Protein AF-0000000080046972 (afdb_homodimer)

Structure (mmCIF, N/CA/C/O backbone):
data_AF-0000000080046972-model_v1
#
loop_
_entity.id
_entity.type
_entity.pdbx_description
1 polymer Galectin
#
loop_
_atom_site.group_PDB
_atom_site.id
_atom_site.type_symbol
_atom_site.label_atom_id
_atom_site.label_alt_id
_atom_site.label_comp_id
_atom_site.label_asym_id
_atom_site.label_entity_id
_atom_site.label_seq_id
_atom_site.pdbx_PDB_ins_code
_atom_site.Cartn_x
_atom_site.Cartn_y
_atom_site.Cartn_z
_atom_site.occupancy
_atom_site.B_iso_or_equiv
_atom_site.auth_seq_id
_atom_site.auth_comp_id
_atom_site.auth_asym_id
_atom_site.auth_atom_id
_atom_site.pdbx_PDB_model_num
ATOM 1 N N . MET A 1 1 ? 18.328 -22.688 1.734 1 49.91 1 MET A N 1
ATOM 2 C CA . MET A 1 1 ? 17.188 -21.844 2.031 1 49.91 1 MET A CA 1
ATOM 3 C C . MET A 1 1 ? 15.984 -22.672 2.463 1 49.91 1 MET A C 1
ATOM 5 O O . MET A 1 1 ? 15.789 -23.781 1.973 1 49.91 1 MET A O 1
ATOM 9 N N . SER A 1 2 ? 15.531 -22.469 3.738 1 56.97 2 SER A N 1
ATOM 10 C CA . SER A 1 2 ? 14.453 -23.312 4.242 1 56.97 2 SER A CA 1
ATOM 11 C C . SER A 1 2 ? 13.312 -23.422 3.229 1 56.97 2 SER A C 1
ATOM 13 O O . SER A 1 2 ? 12.945 -22.422 2.596 1 56.97 2 SER A O 1
ATOM 15 N N . ASN A 1 3 ? 12.969 -24.531 2.715 1 79.44 3 ASN A N 1
ATOM 16 C CA . ASN A 1 3 ? 11.891 -24.812 1.771 1 79.44 3 ASN A CA 1
ATOM 17 C C . ASN A 1 3 ? 10.516 -24.656 2.422 1 79.44 3 ASN A C 1
ATOM 19 O O . ASN A 1 3 ? 9.492 -24.922 1.793 1 79.44 3 ASN A O 1
ATOM 23 N N . VAL A 1 4 ? 10.648 -24.203 3.709 1 89.81 4 VAL A N 1
ATOM 24 C CA . VAL A 1 4 ? 9.367 -24.078 4.402 1 89.81 4 VAL A CA 1
ATOM 25 C C . VAL A 1 4 ? 8.781 -22.688 4.152 1 89.81 4 VAL A C 1
ATOM 27 O O . VAL A 1 4 ? 9.422 -21.672 4.453 1 89.81 4 VAL A O 1
ATOM 30 N N . PRO A 1 5 ? 7.633 -22.734 3.732 1 95.5 5 PRO A N 1
ATOM 31 C CA . PRO A 1 5 ? 7.031 -21.422 3.43 1 95.5 5 PRO A CA 1
ATOM 32 C C . PRO A 1 5 ? 6.77 -20.594 4.68 1 95.5 5 PRO A C 1
ATOM 34 O O . PRO A 1 5 ? 6.508 -21.141 5.754 1 95.5 5 PRO A O 1
ATOM 37 N N . HIS A 1 6 ? 6.949 -19.297 4.547 1 97.12 6 HIS A N 1
ATOM 38 C CA . HIS A 1 6 ? 6.543 -18.359 5.586 1 97.12 6 HIS A CA 1
ATOM 39 C C . HIS A 1 6 ? 5.027 -18.281 5.688 1 97.12 6 HIS A C 1
ATOM 41 O O . HIS A 1 6 ? 4.336 -18.203 4.668 1 97.12 6 HIS A O 1
ATOM 47 N N . LYS A 1 7 ? 4.547 -18.219 6.898 1 97.19 7 LYS A N 1
ATOM 48 C CA . LYS A 1 7 ? 3.109 -18.109 7.117 1 97.19 7 LYS A CA 1
ATOM 49 C C . LYS A 1 7 ? 2.801 -17 8.133 1 97.19 7 LYS A C 1
ATOM 51 O O . LYS A 1 7 ? 3.486 -16.875 9.148 1 97.19 7 LYS A O 1
ATOM 56 N N . THR A 1 8 ? 1.895 -16.203 7.824 1 97.31 8 THR A N 1
ATOM 57 C CA . THR A 1 8 ? 1.369 -15.203 8.734 1 97.31 8 THR A CA 1
ATOM 58 C C . THR A 1 8 ? -0.143 -15.344 8.891 1 97.31 8 THR A C 1
ATOM 60 O O . THR A 1 8 ? -0.885 -15.234 7.91 1 97.31 8 THR A O 1
ATOM 63 N N . SER A 1 9 ? -0.562 -15.555 10.07 1 97.56 9 SER A N 1
ATOM 64 C CA . SER A 1 9 ? -1.987 -15.711 10.336 1 97.56 9 SER A CA 1
ATOM 65 C C . SER A 1 9 ? -2.695 -14.359 10.367 1 97.56 9 SER A C 1
ATOM 67 O O . SER A 1 9 ? -2.139 -13.375 10.844 1 97.56 9 SER A O 1
ATOM 69 N N . LEU A 1 10 ? -3.877 -14.344 9.836 1 97.38 10 LEU A N 1
ATOM 70 C CA . LEU A 1 10 ? -4.773 -13.195 9.859 1 97.38 10 LEU A CA 1
ATOM 71 C C . LEU A 1 10 ? -6.105 -13.562 10.508 1 97.38 10 LEU A C 1
ATOM 73 O O . LEU A 1 10 ? -7.137 -13.594 9.828 1 97.38 10 LEU A O 1
ATOM 77 N N . PRO A 1 11 ? -6.129 -13.727 11.758 1 94.38 11 PRO A N 1
ATOM 78 C CA . PRO A 1 11 ? -7.336 -14.234 12.414 1 94.38 11 PRO A CA 1
ATOM 79 C C . PRO A 1 11 ? -8.562 -13.359 12.164 1 94.38 11 PRO A C 1
ATOM 81 O O . PRO A 1 11 ? -9.688 -13.867 12.102 1 94.38 11 PRO A O 1
ATOM 84 N N . GLU A 1 12 ? -8.414 -12.008 11.953 1 93.12 12 GLU A N 1
ATOM 85 C CA . GLU A 1 12 ? -9.539 -11.102 11.734 1 93.12 12 GLU A CA 1
ATOM 86 C C . GLU A 1 12 ? -9.859 -10.977 10.242 1 93.12 12 GLU A C 1
ATOM 88 O O . GLU A 1 12 ? -10.758 -10.227 9.859 1 93.12 12 GLU A O 1
ATOM 93 N N . GLY A 1 13 ? -9.133 -11.695 9.438 1 96.56 13 GLY A N 1
ATOM 94 C CA . GLY A 1 13 ? -9.32 -11.57 8.008 1 96.56 13 GLY A CA 1
ATOM 95 C C . GLY A 1 13 ? -8.797 -10.258 7.449 1 96.56 13 GLY A C 1
ATOM 96 O O . GLY A 1 13 ? -7.965 -9.602 8.078 1 96.56 13 GLY A O 1
ATOM 97 N N . ILE A 1 14 ? -9.172 -10.023 6.207 1 96.88 14 ILE A N 1
ATOM 98 C CA . ILE A 1 14 ? -8.773 -8.75 5.613 1 96.88 14 ILE A CA 1
ATOM 99 C C . ILE A 1 14 ? -9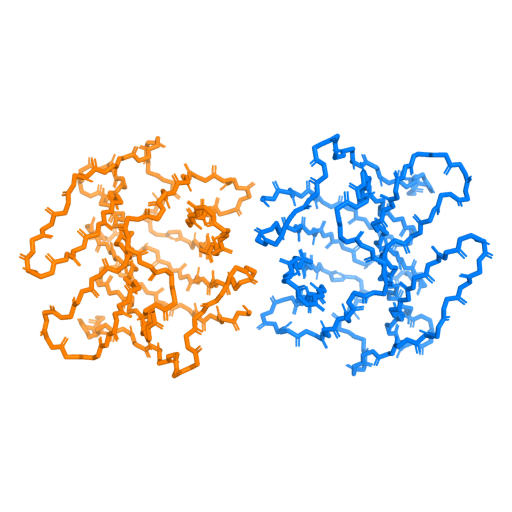.992 -8.07 4.984 1 96.88 14 ILE A C 1
ATOM 101 O O . ILE A 1 14 ? -11.047 -8.688 4.836 1 96.88 14 ILE A O 1
ATOM 105 N N . ARG A 1 15 ? -10.023 -6.852 4.781 1 97 15 ARG A N 1
ATOM 106 C CA . ARG A 1 15 ? -11.07 -6.023 4.191 1 97 15 ARG A CA 1
ATOM 107 C C . ARG A 1 15 ? -10.484 -5.035 3.188 1 97 15 ARG A C 1
ATOM 109 O O . ARG A 1 15 ? -9.273 -4.82 3.156 1 97 15 ARG A O 1
ATOM 116 N N . PRO A 1 16 ? -11.383 -4.496 2.34 1 97.69 16 PRO A N 1
ATOM 117 C CA . PRO A 1 16 ? -10.867 -3.449 1.46 1 97.69 16 PRO A CA 1
ATOM 118 C C . PRO A 1 16 ? -10.07 -2.387 2.213 1 97.69 16 PRO A C 1
ATOM 120 O O . PRO A 1 16 ? -10.5 -1.915 3.268 1 97.69 16 PRO A O 1
ATOM 123 N N . GLY A 1 17 ? -8.914 -2.092 1.716 1 97.81 17 GLY A N 1
ATOM 124 C CA . GLY A 1 17 ? -8.023 -1.177 2.42 1 97.81 17 GLY A CA 1
ATOM 125 C C . GLY A 1 17 ? -6.918 -1.883 3.178 1 97.81 17 GLY A C 1
ATOM 126 O O . GLY A 1 17 ? -6.023 -1.235 3.723 1 97.81 17 GLY A O 1
ATOM 127 N N . THR A 1 18 ? -7.012 -3.188 3.246 1 98.31 18 THR A N 1
ATOM 128 C CA . THR A 1 18 ? -5.867 -3.926 3.768 1 98.31 18 THR A CA 1
ATOM 129 C C . THR A 1 18 ? -4.75 -3.996 2.732 1 98.31 18 THR A C 1
ATOM 131 O O . THR A 1 18 ? -5.008 -4.227 1.548 1 98.31 18 THR A O 1
ATOM 134 N N . VAL A 1 19 ? -3.529 -3.73 3.15 1 98.56 19 VAL A N 1
ATOM 135 C CA . VAL A 1 19 ? -2.365 -3.781 2.27 1 98.56 19 VAL A CA 1
ATOM 136 C C . VAL A 1 19 ? -1.333 -4.754 2.834 1 98.56 19 VAL A C 1
ATOM 138 O O . VAL A 1 19 ? -0.985 -4.684 4.016 1 98.56 19 VAL A O 1
ATOM 141 N N . LEU A 1 20 ? -0.914 -5.715 2.049 1 98.62 20 LEU A N 1
ATOM 142 C CA . LEU A 1 20 ? 0.231 -6.562 2.355 1 98.62 20 LEU A CA 1
ATOM 143 C C . LEU A 1 20 ? 1.485 -6.062 1.646 1 98.62 20 LEU A C 1
ATOM 145 O O . LEU A 1 20 ? 1.46 -5.809 0.44 1 98.62 20 LEU A O 1
ATOM 149 N N . ARG A 1 21 ? 2.486 -5.844 2.357 1 98.69 21 ARG A N 1
ATOM 150 C CA . ARG A 1 21 ? 3.785 -5.504 1.786 1 98.69 21 ARG A CA 1
ATOM 151 C C . ARG A 1 21 ? 4.777 -6.652 1.962 1 98.69 21 ARG A C 1
ATOM 153 O O . ARG A 1 21 ? 5.098 -7.035 3.09 1 98.69 21 ARG A O 1
ATOM 160 N N . ILE A 1 22 ? 5.246 -7.176 0.88 1 98.62 22 ILE A N 1
ATOM 161 C CA . ILE A 1 22 ? 6.227 -8.258 0.893 1 98.62 22 ILE A CA 1
ATOM 162 C C . ILE A 1 22 ? 7.535 -7.773 0.272 1 98.62 22 ILE A C 1
ATOM 164 O O . ILE A 1 22 ? 7.543 -7.254 -0.847 1 98.62 22 ILE A O 1
ATOM 168 N N . ARG A 1 23 ? 8.547 -7.84 1.012 1 98.5 23 ARG A N 1
ATOM 169 C CA . ARG A 1 23 ? 9.875 -7.496 0.512 1 98.5 23 ARG A CA 1
ATOM 170 C C . ARG A 1 23 ? 10.82 -8.688 0.599 1 98.5 23 ARG A C 1
ATOM 172 O O . ARG A 1 23 ? 10.781 -9.453 1.568 1 98.5 23 ARG A O 1
ATOM 179 N N . GLY A 1 24 ? 11.641 -8.82 -0.406 1 98.25 24 GLY A N 1
ATOM 180 C CA . GLY A 1 24 ? 12.625 -9.883 -0.434 1 98.25 24 GLY A CA 1
ATOM 181 C C . GLY A 1 24 ? 13.594 -9.766 -1.596 1 98.25 24 GLY A C 1
ATOM 182 O O . GLY A 1 24 ? 13.711 -8.703 -2.207 1 98.25 24 GLY A O 1
ATOM 183 N N . VAL A 1 25 ? 14.266 -10.836 -1.84 1 98.44 25 VAL A N 1
ATOM 184 C CA . VAL A 1 25 ? 15.203 -10.945 -2.951 1 98.44 25 VAL A CA 1
ATOM 185 C C . VAL A 1 25 ? 14.914 -12.219 -3.75 1 98.44 25 VAL A C 1
ATOM 187 O O . VAL A 1 25 ? 14.656 -13.273 -3.174 1 98.44 25 VAL A O 1
ATOM 190 N N . VAL A 1 26 ? 14.945 -12.047 -5.023 1 98.12 26 VAL A N 1
ATOM 191 C CA . VAL A 1 26 ? 14.859 -13.219 -5.891 1 98.12 26 VAL A CA 1
ATOM 192 C C . VAL A 1 26 ? 16.234 -13.844 -6.059 1 98.12 26 VAL A C 1
ATOM 194 O O . VAL A 1 26 ? 17.125 -13.25 -6.676 1 98.12 26 VAL A O 1
ATOM 197 N N . PRO A 1 27 ? 16.375 -15.062 -5.523 1 98.06 27 PRO A N 1
ATOM 198 C CA . PRO A 1 27 ? 17.703 -15.672 -5.641 1 98.06 27 PRO A CA 1
ATOM 199 C C . PRO A 1 27 ? 18.156 -15.82 -7.09 1 98.06 27 PRO A C 1
ATOM 201 O O . PRO A 1 27 ? 17.328 -15.938 -7.996 1 98.06 27 PRO A O 1
ATOM 204 N N . PRO A 1 28 ? 19.484 -15.82 -7.367 1 98.12 28 PRO A N 1
ATOM 205 C CA . PRO A 1 28 ? 20.016 -15.898 -8.734 1 98.12 28 PRO A CA 1
ATOM 206 C C . PRO A 1 28 ? 19.531 -17.141 -9.477 1 98.12 28 PRO A C 1
ATOM 208 O O . PRO A 1 28 ? 19.422 -17.125 -10.703 1 98.12 28 PRO A O 1
ATOM 211 N N . ASN A 1 29 ? 19.234 -18.203 -8.812 1 97.56 29 ASN A N 1
ATOM 212 C CA . ASN A 1 29 ? 18.828 -19.453 -9.461 1 97.56 29 ASN A CA 1
ATOM 213 C C . ASN A 1 29 ? 17.344 -19.719 -9.273 1 97.56 29 ASN A C 1
ATOM 215 O O . ASN A 1 29 ? 16.906 -20.875 -9.352 1 97.56 29 ASN A O 1
ATOM 219 N N . ALA A 1 30 ? 16.625 -18.688 -8.953 1 97.56 30 ALA A N 1
ATOM 220 C CA . ALA A 1 30 ? 15.211 -18.844 -8.656 1 97.56 30 ALA A CA 1
ATOM 221 C C . ALA A 1 30 ? 14.43 -19.297 -9.891 1 97.56 30 ALA A C 1
ATOM 223 O O . ALA A 1 30 ? 14.648 -18.781 -10.984 1 97.56 30 ALA A O 1
ATOM 224 N N . SER A 1 31 ? 13.625 -20.266 -9.727 1 98.06 31 SER A N 1
ATOM 225 C CA . SER A 1 31 ? 12.68 -20.656 -10.773 1 98.06 31 SER A CA 1
ATOM 226 C C . SER A 1 31 ? 11.312 -20 -10.555 1 98.06 31 SER A C 1
ATOM 228 O O . SER A 1 31 ? 10.805 -19.312 -11.438 1 98.06 31 SER A O 1
ATOM 230 N N . ARG A 1 32 ? 10.766 -20.266 -9.383 1 97.88 32 ARG A N 1
ATOM 231 C CA . ARG A 1 32 ? 9.43 -19.734 -9.109 1 97.88 32 ARG A CA 1
ATOM 232 C C . ARG A 1 32 ? 9.234 -19.469 -7.617 1 97.88 32 ARG A C 1
ATOM 234 O O . ARG A 1 32 ? 9.875 -20.125 -6.781 1 97.88 32 ARG A O 1
ATOM 241 N N . PHE A 1 33 ? 8.406 -18.516 -7.301 1 98.38 33 PHE A N 1
ATOM 242 C CA . PHE A 1 33 ? 7.922 -18.328 -5.938 1 98.38 33 PHE A CA 1
ATOM 243 C C . PHE A 1 33 ? 6.449 -17.938 -5.941 1 98.38 33 PHE A C 1
ATOM 245 O O . PHE A 1 33 ? 5.824 -17.844 -7.004 1 98.38 33 PHE A O 1
ATOM 252 N N . TYR A 1 34 ? 5.848 -17.859 -4.746 1 98.62 34 TYR A N 1
ATOM 253 C CA . TYR A 1 34 ? 4.426 -17.531 -4.738 1 98.62 34 TYR A CA 1
ATOM 254 C C . TYR A 1 34 ? 4.035 -16.812 -3.457 1 98.62 34 TYR A C 1
ATOM 256 O O . TYR A 1 34 ? 4.75 -16.875 -2.455 1 98.62 34 TYR A O 1
ATOM 264 N N . ILE A 1 35 ? 3.041 -16.078 -3.557 1 98.75 35 ILE A N 1
ATOM 265 C CA . ILE A 1 35 ? 2.273 -15.516 -2.451 1 98.75 35 ILE A CA 1
ATOM 266 C C . ILE A 1 35 ? 0.834 -16.016 -2.512 1 98.75 35 ILE A C 1
ATOM 268 O O . ILE A 1 35 ? 0.14 -15.812 -3.51 1 98.75 35 ILE A O 1
ATOM 272 N N . ASN A 1 36 ? 0.436 -16.688 -1.492 1 98.69 36 ASN A N 1
ATOM 273 C CA . ASN A 1 36 ? -0.936 -17.172 -1.388 1 98.69 36 ASN A CA 1
ATOM 274 C C . ASN A 1 36 ? -1.699 -16.453 -0.273 1 98.69 36 ASN A C 1
ATOM 276 O O . ASN A 1 36 ? -1.178 -16.281 0.83 1 98.69 36 ASN A O 1
ATOM 280 N N . LEU A 1 37 ? -2.869 -16.031 -0.573 1 98.81 37 LEU A N 1
ATOM 281 C CA . LEU A 1 37 ? -3.865 -15.727 0.449 1 98.81 37 LEU A CA 1
ATOM 282 C C . LEU A 1 37 ? -4.836 -16.891 0.621 1 98.81 37 LEU A C 1
ATOM 284 O O . LEU A 1 37 ? -5.574 -17.234 -0.307 1 98.81 37 LEU A O 1
ATOM 288 N N . LEU A 1 38 ? -4.801 -17.469 1.787 1 98.69 38 LEU A N 1
ATOM 289 C CA . LEU A 1 38 ? -5.496 -18.734 2.02 1 98.69 38 LEU A CA 1
ATOM 290 C C . LEU A 1 38 ? -6.648 -18.547 3.004 1 98.69 38 LEU A C 1
ATOM 292 O O . LEU A 1 38 ? -6.648 -17.594 3.789 1 98.69 38 LEU A O 1
ATOM 296 N N . CYS A 1 39 ? -7.578 -19.453 3.012 1 97.81 39 CYS A N 1
ATOM 297 C CA . CYS A 1 39 ? -8.719 -19.422 3.92 1 97.81 39 CYS A CA 1
ATOM 298 C C . CYS A 1 39 ? -8.375 -20.078 5.25 1 97.81 39 CYS A C 1
ATOM 300 O O . CYS A 1 39 ? -9.109 -19.938 6.227 1 97.81 39 CYS A O 1
ATOM 302 N N . GLY A 1 40 ? -7.219 -20.797 5.273 1 94.94 40 GLY A N 1
ATOM 303 C CA . GLY A 1 40 ? -6.828 -21.453 6.508 1 94.94 40 GLY A CA 1
ATOM 304 C C . GLY A 1 40 ? -5.5 -22.188 6.402 1 94.94 40 GLY A C 1
ATOM 305 O O . GLY A 1 40 ? -4.824 -22.109 5.375 1 94.94 40 GLY A O 1
ATOM 306 N N . GLU A 1 41 ? -5.113 -22.875 7.477 1 92 41 GLU A N 1
ATOM 307 C CA . GLU A 1 41 ? -3.812 -23.531 7.559 1 92 41 GLU A CA 1
ATOM 308 C C . GLU A 1 41 ? -3.885 -24.969 7.055 1 92 41 GLU A C 1
ATOM 310 O O . GLU A 1 41 ? -2.854 -25.594 6.789 1 92 41 GLU A O 1
ATOM 315 N N . GLU A 1 42 ? -5.027 -25.391 6.941 1 92.19 42 GLU A N 1
ATOM 316 C CA . GLU A 1 42 ? -5.18 -26.797 6.582 1 92.19 42 GLU A CA 1
ATOM 317 C C . GLU A 1 42 ? -4.719 -27.062 5.152 1 92.19 42 GLU A C 1
ATOM 319 O O . GLU A 1 42 ? -4.824 -26.188 4.293 1 92.19 42 GLU A O 1
ATOM 324 N N . GLN A 1 43 ? -4.254 -28.25 4.941 1 89.88 43 GLN A N 1
ATOM 325 C CA . GLN A 1 43 ? -3.879 -28.656 3.594 1 89.88 43 GLN A CA 1
ATOM 326 C C . GLN A 1 43 ? -5.074 -28.609 2.648 1 89.88 43 GLN A C 1
ATOM 328 O O . GLN A 1 43 ? -6.176 -29.031 3.006 1 89.88 43 GLN A O 1
ATOM 333 N N . GLY A 1 44 ? -4.82 -28.062 1.52 1 91.5 44 GLY A N 1
ATOM 334 C CA . GLY A 1 44 ? -5.875 -28 0.52 1 91.5 44 GLY A CA 1
ATOM 335 C C . GLY A 1 44 ? -6.824 -26.828 0.725 1 91.5 44 GLY A C 1
ATOM 336 O O . GLY A 1 44 ? -7.883 -26.766 0.095 1 91.5 44 GLY A O 1
ATOM 337 N N . SER A 1 45 ? -6.496 -26.031 1.693 1 96.5 45 SER A N 1
ATOM 338 C CA . SER A 1 45 ? -7.312 -24.844 1.917 1 96.5 45 SER A CA 1
ATOM 339 C C . SER A 1 45 ? -7.496 -24.047 0.629 1 96.5 45 SER A C 1
ATOM 341 O O . SER A 1 45 ? -6.59 -23.984 -0.203 1 96.5 45 SER A O 1
ATOM 343 N N . ASP A 1 46 ? -8.742 -23.469 0.47 1 98.44 46 ASP A N 1
ATOM 344 C CA . ASP A 1 46 ? -8.984 -22.609 -0.685 1 98.44 46 ASP A CA 1
ATOM 345 C C . ASP A 1 46 ? -7.977 -21.469 -0.749 1 98.44 46 ASP A C 1
ATOM 347 O O . ASP A 1 46 ? -7.551 -20.938 0.286 1 98.44 46 ASP A O 1
ATOM 351 N N . VAL A 1 47 ? -7.582 -21.156 -1.921 1 98.75 47 VAL A N 1
ATOM 352 C CA . VAL A 1 47 ? -6.695 -20.031 -2.201 1 98.75 47 VAL A CA 1
ATOM 353 C C . VAL A 1 47 ? -7.492 -18.891 -2.824 1 98.75 47 VAL A C 1
ATOM 355 O O . VAL A 1 47 ? -8.008 -19.016 -3.938 1 98.75 47 VAL A O 1
ATOM 358 N N . ILE A 1 48 ? -7.582 -17.828 -2.084 1 98.88 48 ILE A N 1
ATOM 359 C CA . ILE A 1 48 ? -8.375 -16.703 -2.543 1 98.88 48 ILE A CA 1
ATOM 360 C C . ILE A 1 48 ? -7.613 -15.953 -3.641 1 98.88 48 ILE A C 1
ATOM 362 O O . ILE A 1 48 ? -8.211 -15.5 -4.617 1 98.88 48 ILE A O 1
ATOM 366 N N . LEU A 1 49 ? -6.273 -15.891 -3.482 1 98.94 49 LEU A N 1
ATOM 367 C CA . LEU A 1 49 ? -5.352 -15.336 -4.469 1 98.94 49 LEU A CA 1
ATOM 368 C C . LEU A 1 49 ? -4.051 -16.125 -4.504 1 98.94 49 LEU A C 1
ATOM 370 O O . LEU A 1 49 ? -3.439 -16.375 -3.461 1 98.94 49 LEU A O 1
ATOM 374 N N . HIS A 1 50 ? -3.764 -16.594 -5.602 1 98.88 50 HIS A N 1
ATOM 375 C CA . HIS A 1 50 ? -2.463 -17.172 -5.922 1 98.88 50 HIS A CA 1
ATOM 376 C C . HIS A 1 50 ? -1.661 -16.25 -6.836 1 98.88 50 HIS A C 1
ATOM 378 O O . HIS A 1 50 ? -2.064 -15.992 -7.973 1 98.88 50 HIS A O 1
ATOM 384 N N . PHE A 1 51 ? -0.683 -15.633 -6.34 1 98.88 51 PHE A N 1
ATOM 385 C CA . PHE A 1 51 ? 0.277 -14.812 -7.066 1 98.88 51 PHE A CA 1
ATOM 386 C C . PHE A 1 51 ? 1.589 -15.562 -7.266 1 98.88 51 PHE A C 1
ATOM 388 O O . PHE A 1 51 ? 2.301 -15.844 -6.301 1 98.88 51 PHE A O 1
ATOM 395 N N . ASN A 1 52 ? 1.894 -15.812 -8.516 1 98.69 52 ASN A N 1
ATOM 396 C CA . ASN A 1 52 ? 2.945 -16.797 -8.773 1 98.69 52 ASN A CA 1
ATOM 397 C C . ASN A 1 52 ? 3.883 -16.328 -9.883 1 98.69 52 ASN A C 1
ATOM 399 O O . ASN A 1 52 ? 3.691 -16.672 -11.047 1 98.69 52 ASN A O 1
ATOM 403 N N . PRO A 1 53 ? 4.938 -15.594 -9.531 1 98.56 53 PRO A N 1
ATOM 404 C CA . PRO A 1 53 ? 5.992 -15.32 -10.508 1 98.56 53 PRO A CA 1
ATOM 405 C C . PRO A 1 53 ? 6.766 -16.578 -10.906 1 98.56 53 PRO A C 1
ATOM 407 O O . PRO A 1 53 ? 7.25 -17.297 -10.039 1 98.56 53 PRO A O 1
ATOM 410 N N . ARG A 1 54 ? 6.801 -16.781 -12.133 1 98.5 54 ARG A N 1
ATOM 411 C CA . ARG A 1 54 ? 7.543 -17.891 -12.727 1 98.5 54 ARG A CA 1
ATOM 412 C C . ARG A 1 54 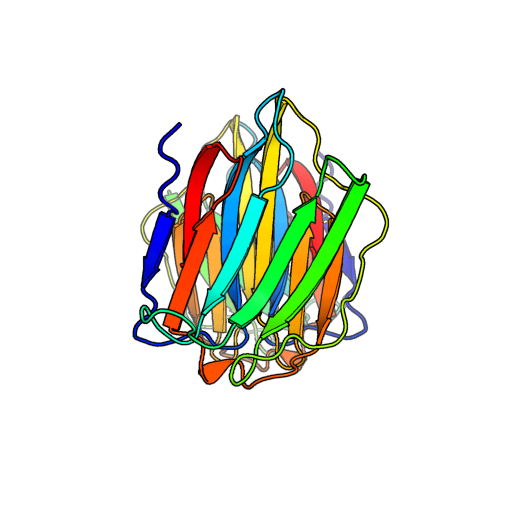? 8.68 -17.391 -13.602 1 98.5 54 ARG A C 1
ATOM 414 O O . ARG A 1 54 ? 8.469 -17.047 -14.773 1 98.5 54 ARG A O 1
ATOM 421 N N . LEU A 1 55 ? 9.859 -17.391 -13.016 1 98.06 55 LEU A N 1
ATOM 422 C CA . LEU A 1 55 ? 11.008 -16.844 -13.742 1 98.06 55 LEU A CA 1
ATOM 423 C C . LEU A 1 55 ? 11.484 -17.828 -14.812 1 98.06 55 LEU A C 1
ATOM 425 O O . LEU A 1 55 ? 12.055 -17.422 -15.82 1 98.06 55 LEU A O 1
ATOM 429 N N . ASP A 1 56 ? 11.242 -19.047 -14.562 1 97.5 56 ASP A N 1
ATOM 430 C CA . ASP A 1 56 ? 11.672 -20.078 -15.516 1 97.5 56 ASP A CA 1
ATOM 431 C C . ASP A 1 56 ? 10.883 -19.984 -16.812 1 97.5 56 ASP A C 1
ATOM 433 O O . ASP A 1 56 ? 11.398 -20.297 -17.891 1 97.5 56 ASP A O 1
ATOM 437 N N . THR A 1 57 ? 9.602 -19.547 -16.781 1 97.19 57 THR A N 1
ATOM 438 C CA . THR A 1 57 ? 8.781 -19.422 -17.984 1 97.19 57 THR A CA 1
ATOM 439 C C . THR A 1 57 ? 8.5 -17.953 -18.297 1 97.19 57 THR A C 1
ATOM 441 O O . THR A 1 57 ? 7.719 -17.641 -19.203 1 97.19 57 THR A O 1
ATOM 444 N N . SER A 1 58 ? 9.023 -17 -17.547 1 96.44 58 SER A N 1
ATOM 445 C CA . SER A 1 58 ? 8.922 -15.547 -17.734 1 96.44 58 SER A CA 1
ATOM 446 C C . SER A 1 58 ? 7.465 -15.094 -17.75 1 96.44 58 SER A C 1
ATOM 448 O O . SER A 1 58 ? 7.043 -14.367 -18.641 1 96.44 58 SER A O 1
ATOM 450 N N . GLU A 1 59 ? 6.734 -15.492 -16.766 1 98 59 GLU A N 1
ATOM 451 C CA . GLU A 1 59 ? 5.34 -15.086 -16.594 1 98 59 GLU A CA 1
ATOM 452 C C . GLU A 1 59 ? 4.965 -14.969 -15.125 1 98 59 GLU A C 1
ATOM 454 O O . GLU A 1 59 ? 5.641 -15.531 -14.258 1 98 59 GLU A O 1
ATOM 459 N N . VAL A 1 60 ? 3.984 -14.188 -14.867 1 98.69 60 VAL A N 1
ATOM 460 C CA . VAL A 1 60 ? 3.381 -14.148 -13.539 1 98.69 60 VAL A CA 1
ATOM 461 C C . VAL A 1 60 ? 1.937 -14.641 -13.617 1 98.69 60 VAL A C 1
ATOM 463 O O . VAL A 1 60 ? 1.121 -14.086 -14.352 1 98.69 60 VAL A O 1
ATOM 466 N N . VAL A 1 61 ? 1.646 -15.609 -12.875 1 98.75 61 VAL A N 1
ATOM 467 C CA . VAL A 1 61 ? 0.326 -16.219 -12.93 1 98.75 61 VAL A CA 1
ATOM 468 C C . VAL A 1 61 ? -0.493 -15.812 -11.711 1 98.75 61 VAL A C 1
ATOM 470 O O . VAL A 1 61 ? 0.01 -15.812 -10.586 1 98.75 61 VAL A O 1
ATOM 473 N N . PHE A 1 62 ? -1.772 -15.398 -11.969 1 98.88 62 PHE A N 1
ATOM 474 C CA . PHE A 1 62 ? -2.785 -15.156 -10.953 1 98.88 62 PHE A CA 1
ATOM 475 C C . PHE A 1 62 ? -3.918 -16.172 -11.062 1 98.88 62 PHE A C 1
ATOM 477 O O . PHE A 1 62 ? -4.352 -16.5 -12.164 1 98.88 62 PHE A O 1
ATOM 484 N N . ASN A 1 63 ? -4.293 -16.656 -9.945 1 98.88 63 ASN A N 1
ATOM 485 C CA . ASN A 1 63 ? -5.355 -17.656 -9.961 1 98.88 63 ASN A CA 1
ATOM 486 C C . ASN A 1 63 ? -5.988 -17.828 -8.586 1 98.88 63 ASN A C 1
ATOM 488 O O . ASN A 1 63 ? -5.613 -17.141 -7.633 1 98.88 63 ASN A O 1
ATOM 492 N N . SER A 1 64 ? -7.008 -18.562 -8.469 1 98.88 64 SER A N 1
ATOM 493 C CA . SER A 1 64 ? -7.633 -18.969 -7.219 1 98.88 64 SER A CA 1
ATOM 494 C C . SER A 1 64 ? -7.898 -20.469 -7.207 1 98.88 64 SER A C 1
ATOM 496 O O . SER A 1 64 ? -7.918 -21.109 -8.258 1 98.88 64 SER A O 1
ATOM 498 N N . LEU A 1 65 ? -7.91 -21.047 -6.086 1 98.75 65 LEU A N 1
ATOM 499 C CA . LEU A 1 65 ? -8.227 -22.453 -5.875 1 98.75 65 LEU A CA 1
ATOM 500 C C . LEU A 1 65 ? -9.477 -22.594 -5.004 1 98.75 65 LEU A C 1
ATOM 502 O O . LEU A 1 65 ? -9.516 -22.078 -3.887 1 98.75 65 LEU A O 1
ATOM 506 N N . GLU A 1 66 ? -10.477 -23.172 -5.535 1 98 66 GLU A N 1
ATOM 507 C CA . GLU A 1 66 ? -11.703 -23.391 -4.785 1 98 66 GLU A CA 1
ATOM 508 C C . GLU A 1 66 ? -12.094 -24.875 -4.797 1 98 66 GLU A C 1
ATOM 510 O O . GLU A 1 66 ? -12.234 -25.469 -5.863 1 98 66 GLU A O 1
ATOM 515 N N . GLN A 1 67 ? -12.258 -25.406 -3.621 1 96.56 67 GLN A N 1
ATOM 516 C CA . GLN A 1 67 ? -12.672 -26.797 -3.465 1 96.56 67 GLN A CA 1
ATOM 517 C C . GLN A 1 67 ? -11.797 -27.734 -4.293 1 96.56 67 GLN A C 1
ATOM 519 O O . GLN A 1 67 ? -12.305 -28.594 -5.023 1 96.56 67 GLN A O 1
ATOM 524 N N . GLY A 1 68 ? -10.562 -27.469 -4.266 1 96.88 68 GLY A N 1
ATOM 525 C CA . GLY A 1 68 ? -9.57 -28.359 -4.844 1 96.88 68 GLY A CA 1
ATOM 526 C C . GLY A 1 68 ? -9.391 -28.156 -6.336 1 96.88 68 GLY A C 1
ATOM 527 O O . GLY A 1 68 ? -8.633 -28.891 -6.98 1 96.88 68 GLY A O 1
ATOM 528 N N . SER A 1 69 ? -10.047 -27.156 -6.922 1 98 69 SER A N 1
ATOM 529 C CA . SER A 1 69 ? -9.945 -26.906 -8.359 1 98 69 SER A CA 1
ATOM 530 C C . SER A 1 69 ? -9.43 -25.5 -8.641 1 98 69 SER A C 1
ATOM 532 O O . SER A 1 69 ? -9.969 -24.516 -8.125 1 98 69 SER A O 1
ATOM 534 N N . TRP A 1 70 ? -8.43 -25.484 -9.438 1 98.5 70 TRP A N 1
ATOM 535 C CA . TRP A 1 70 ? -7.914 -24.203 -9.891 1 98.5 70 TRP A CA 1
ATOM 536 C C . TRP A 1 70 ? -8.875 -23.547 -10.875 1 98.5 70 TRP A C 1
ATOM 538 O O . TRP A 1 70 ? -9.477 -24.219 -11.711 1 98.5 70 TRP A O 1
ATOM 548 N N . GLY A 1 71 ? -8.953 -22.188 -10.711 1 98.5 71 GLY A N 1
ATOM 549 C CA . GLY A 1 71 ? -9.688 -21.453 -11.727 1 98.5 71 GLY A CA 1
ATOM 550 C C . GLY A 1 71 ? -8.875 -21.203 -12.984 1 98.5 71 GLY A C 1
ATOM 551 O O . GLY A 1 71 ? -7.871 -21.859 -13.227 1 98.5 71 GLY A O 1
ATOM 552 N N . ARG A 1 72 ? -9.414 -20.266 -13.797 1 98.38 72 ARG A N 1
ATOM 553 C CA . ARG A 1 72 ? -8.68 -19.859 -14.992 1 98.38 72 ARG A CA 1
ATOM 554 C C . ARG A 1 72 ? -7.48 -19 -14.633 1 98.38 72 ARG A C 1
ATOM 556 O O . ARG A 1 72 ? -7.609 -18.031 -13.883 1 98.38 72 ARG A O 1
ATOM 563 N N . GLU A 1 73 ? -6.387 -19.344 -15.195 1 98.69 73 GLU A N 1
ATOM 564 C CA . GLU A 1 73 ? -5.188 -18.547 -14.945 1 98.69 73 GLU A CA 1
ATOM 565 C C . GLU A 1 73 ? -5.254 -17.203 -15.664 1 98.69 73 GLU A C 1
ATOM 567 O O . GLU A 1 73 ? -5.73 -17.125 -16.797 1 98.69 73 GLU A O 1
ATOM 572 N N . GLU A 1 74 ? -4.871 -16.172 -14.969 1 98.56 74 GLU A N 1
ATOM 573 C CA . GLU A 1 74 ? -4.609 -14.867 -15.57 1 98.56 74 GLU A CA 1
ATOM 574 C C . GLU A 1 74 ? -3.117 -14.547 -15.57 1 98.56 74 GLU A C 1
ATOM 576 O O . GLU A 1 74 ? -2.389 -14.961 -14.672 1 98.56 74 GLU A O 1
ATOM 581 N N . ARG A 1 75 ? -2.668 -13.867 -16.562 1 97.38 75 ARG A N 1
ATOM 582 C CA . ARG A 1 75 ? -1.252 -13.531 -16.672 1 97.38 75 ARG A CA 1
ATOM 583 C C . ARG A 1 75 ? -1.059 -12.031 -16.844 1 97.38 75 ARG A C 1
ATOM 585 O O . ARG A 1 75 ? -1.796 -11.391 -17.594 1 97.38 75 ARG A O 1
ATOM 592 N N . GLY A 1 76 ? -0.18 -11.492 -16.016 1 92.31 76 GLY A N 1
ATOM 593 C CA . GLY A 1 76 ? 0.186 -10.094 -16.188 1 92.31 76 GLY A CA 1
ATOM 594 C C . GLY A 1 76 ? 1.13 -9.859 -17.344 1 92.31 76 GLY A C 1
ATOM 595 O O . GLY A 1 76 ? 1.564 -10.812 -18 1 92.31 76 GLY A O 1
ATOM 596 N N . PRO A 1 77 ? 1.38 -8.562 -17.547 1 89.88 77 PRO A N 1
ATOM 597 C CA . PRO A 1 77 ? 2.281 -8.234 -18.656 1 89.88 77 PRO A CA 1
ATOM 598 C C . PRO A 1 77 ? 3.752 -8.453 -18.297 1 89.88 77 PRO A C 1
ATOM 600 O O . PRO A 1 77 ? 4.355 -7.625 -17.609 1 89.88 77 PRO A O 1
ATOM 603 N N . GLY A 1 78 ? 4.367 -9.562 -18.75 1 90.81 78 GLY A N 1
ATOM 604 C CA . GLY A 1 78 ? 5.777 -9.82 -18.5 1 90.81 78 GLY A CA 1
ATOM 605 C C . GLY A 1 78 ? 6.07 -10.273 -17.078 1 90.81 78 GLY A C 1
ATOM 606 O O . GLY A 1 78 ? 5.191 -10.805 -16.406 1 90.81 78 GLY A O 1
ATOM 607 N N . VAL A 1 79 ? 7.367 -10.164 -16.656 1 96.19 79 VAL A N 1
ATOM 608 C CA . VAL A 1 79 ? 7.797 -10.578 -15.32 1 96.19 79 VAL A CA 1
ATOM 609 C C . VAL A 1 79 ? 8.602 -9.461 -14.664 1 96.19 79 VAL A C 1
ATOM 611 O O . VAL A 1 79 ? 9.773 -9.25 -15 1 96.19 79 VAL A O 1
ATOM 614 N N . PRO A 1 80 ? 8.016 -8.797 -13.766 1 97.56 80 PRO A N 1
ATOM 615 C CA . PRO A 1 80 ? 8.68 -7.633 -13.164 1 97.56 80 PRO A CA 1
ATOM 616 C C . PRO A 1 80 ? 9.617 -8.016 -12.023 1 97.56 80 PRO A C 1
ATOM 618 O O . PRO A 1 80 ? 9.688 -7.305 -11.016 1 97.56 80 PRO A O 1
ATOM 621 N N . PHE A 1 81 ? 10.219 -9.156 -12.078 1 98.12 81 PHE A N 1
ATOM 622 C CA . PHE A 1 81 ? 11.18 -9.664 -11.102 1 98.12 81 PHE A CA 1
ATOM 623 C C . PHE A 1 81 ? 12.484 -10.07 -11.781 1 98.12 81 PHE A C 1
ATOM 625 O O . PHE A 1 81 ? 12.469 -10.57 -12.906 1 98.12 81 PHE A O 1
ATOM 632 N N . GLN A 1 82 ? 13.523 -9.773 -11.148 1 97.69 82 GLN A N 1
ATOM 633 C CA . GLN A 1 82 ? 14.828 -10.117 -11.703 1 97.69 82 GLN A CA 1
ATOM 634 C C . GLN A 1 82 ? 15.664 -10.906 -10.695 1 97.69 82 GLN A C 1
ATOM 636 O O . GLN A 1 82 ? 15.75 -10.531 -9.523 1 97.69 82 GLN A O 1
ATOM 641 N N . ARG A 1 83 ? 16.219 -11.977 -11.188 1 98.31 83 ARG A N 1
ATOM 642 C CA . ARG A 1 83 ? 17.109 -12.773 -10.344 1 98.31 83 ARG A CA 1
ATOM 643 C C . ARG A 1 83 ? 18.234 -11.922 -9.766 1 98.31 83 ARG A C 1
ATOM 645 O O . ARG A 1 83 ? 18.797 -11.07 -10.469 1 98.31 83 ARG A O 1
ATOM 652 N N . GLY A 1 84 ? 18.453 -12.156 -8.469 1 98.44 84 GLY A N 1
ATOM 653 C CA . GLY A 1 84 ? 19.547 -11.453 -7.809 1 98.44 84 GLY A CA 1
ATOM 654 C C . GLY A 1 84 ? 19.141 -10.078 -7.305 1 98.44 84 GLY A C 1
ATOM 655 O O . GLY A 1 84 ? 19.953 -9.383 -6.688 1 98.44 84 GLY A O 1
ATOM 656 N N . GLN A 1 85 ? 17.984 -9.602 -7.523 1 98.31 85 GLN A N 1
ATOM 657 C CA . GLN A 1 85 ? 17.562 -8.25 -7.184 1 98.31 85 GLN A CA 1
ATOM 658 C C . GLN A 1 85 ? 16.469 -8.258 -6.113 1 98.31 85 GLN A C 1
ATOM 660 O O . GLN A 1 85 ? 15.688 -9.211 -6.027 1 98.31 85 GLN A O 1
ATOM 665 N N . PRO A 1 86 ? 16.5 -7.238 -5.262 1 98.5 86 PRO A N 1
ATOM 666 C CA . PRO A 1 86 ? 15.391 -7.098 -4.309 1 98.5 86 PRO A CA 1
ATOM 667 C C . PRO A 1 86 ? 14.078 -6.723 -4.988 1 98.5 86 PRO A C 1
ATOM 669 O O . PRO A 1 86 ? 14.078 -6.25 -6.129 1 98.5 86 PRO A O 1
ATOM 672 N N . PHE A 1 87 ? 13.023 -7.035 -4.367 1 98.38 87 PHE A N 1
ATOM 673 C CA . PHE A 1 87 ? 11.711 -6.637 -4.855 1 98.38 87 PHE A CA 1
ATOM 674 C C . PHE A 1 87 ? 10.82 -6.188 -3.705 1 98.38 87 PHE A C 1
ATOM 676 O O . PHE A 1 87 ? 11.094 -6.488 -2.543 1 98.38 87 PHE A O 1
ATOM 683 N N . GLU A 1 88 ? 9.859 -5.414 -3.988 1 98.5 88 GLU A N 1
ATOM 684 C CA . GLU A 1 88 ? 8.719 -5.109 -3.125 1 98.5 88 GLU A CA 1
ATOM 685 C C . GLU A 1 88 ? 7.398 -5.332 -3.854 1 98.5 88 GLU A C 1
ATOM 687 O O . GLU A 1 88 ? 7.234 -4.902 -4.996 1 98.5 88 GLU A O 1
ATOM 692 N N . VAL A 1 89 ? 6.543 -6.043 -3.24 1 98.69 89 VAL A N 1
ATOM 693 C CA . VAL A 1 89 ? 5.188 -6.254 -3.738 1 98.69 89 VAL A CA 1
ATOM 694 C C . VAL A 1 89 ? 4.176 -5.695 -2.736 1 98.69 89 VAL A C 1
ATOM 696 O O . VAL A 1 89 ? 4.289 -5.938 -1.532 1 98.69 89 VAL A O 1
ATOM 699 N N . LEU A 1 90 ? 3.283 -4.891 -3.178 1 98.81 90 LEU A N 1
ATOM 700 C CA . LEU A 1 90 ? 2.07 -4.594 -2.422 1 98.81 90 LEU A CA 1
ATOM 701 C C . LEU A 1 90 ? 0.883 -5.379 -2.973 1 98.81 90 LEU A C 1
ATOM 703 O O . LEU A 1 90 ? 0.627 -5.363 -4.18 1 98.81 90 LEU A O 1
ATOM 707 N N . ILE A 1 91 ? 0.268 -6.16 -2.18 1 98.88 91 ILE A N 1
ATOM 708 C CA . ILE A 1 91 ? -1.06 -6.684 -2.48 1 98.88 91 ILE A CA 1
ATOM 709 C C . ILE A 1 91 ? -2.119 -5.832 -1.788 1 98.88 91 ILE A C 1
ATOM 711 O O . ILE A 1 91 ? -2.189 -5.797 -0.557 1 98.88 91 ILE A O 1
ATOM 715 N N . ILE A 1 92 ? -2.9 -5.148 -2.576 1 98.75 92 ILE A N 1
ATOM 716 C CA . ILE A 1 92 ? -3.891 -4.219 -2.047 1 98.75 92 ILE A CA 1
ATOM 717 C C . ILE A 1 92 ? -5.293 -4.801 -2.223 1 98.75 92 ILE A C 1
ATOM 719 O O . ILE A 1 92 ? -5.727 -5.059 -3.346 1 98.75 92 ILE A O 1
ATOM 723 N N . ALA A 1 93 ? -5.941 -5.023 -1.128 1 98.69 93 ALA A N 1
ATOM 724 C CA . ALA A 1 93 ? -7.32 -5.5 -1.182 1 98.69 93 ALA A CA 1
ATOM 725 C C . ALA A 1 93 ? -8.289 -4.348 -1.434 1 98.69 93 ALA A C 1
ATOM 727 O O . ALA A 1 93 ? -8.273 -3.344 -0.717 1 98.69 93 ALA A O 1
ATOM 728 N N . SER A 1 94 ? -9.07 -4.438 -2.445 1 97.44 94 SER A N 1
ATOM 729 C CA . SER A 1 94 ? -10.133 -3.482 -2.736 1 97.44 94 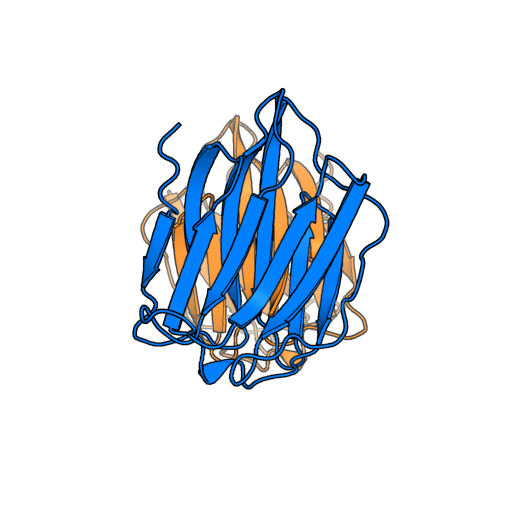SER A CA 1
ATOM 730 C C . SER A 1 94 ? -11.492 -4.172 -2.795 1 97.44 94 SER A C 1
ATOM 732 O O . SER A 1 94 ? -11.594 -5.375 -2.543 1 97.44 94 SER A O 1
ATOM 734 N N . ASP A 1 95 ? -12.547 -3.352 -3.055 1 95.38 95 ASP A N 1
ATOM 735 C CA . ASP A 1 95 ? -13.898 -3.898 -3.092 1 95.38 95 ASP A CA 1
ATOM 736 C C . ASP A 1 95 ? -14.07 -4.863 -4.262 1 95.38 95 ASP A C 1
ATOM 738 O O . ASP A 1 95 ? -14.875 -5.793 -4.195 1 95.38 95 ASP A O 1
ATOM 742 N N . ASP A 1 96 ? -13.258 -4.617 -5.266 1 96.56 96 ASP A N 1
ATOM 743 C CA . ASP A 1 96 ? -13.562 -5.395 -6.465 1 96.56 96 ASP A CA 1
ATOM 744 C C . ASP A 1 96 ? -12.438 -6.383 -6.773 1 96.56 96 ASP A C 1
ATOM 746 O O . ASP A 1 96 ? -12.516 -7.129 -7.75 1 96.56 96 ASP A O 1
ATOM 750 N N . GLY A 1 97 ? -11.383 -6.402 -5.992 1 98.38 97 GLY A N 1
ATOM 751 C CA . GLY A 1 97 ? -10.312 -7.352 -6.254 1 98.38 97 GLY A CA 1
ATOM 752 C C . GLY A 1 97 ? -9.039 -7.027 -5.5 1 98.38 97 GLY A C 1
ATOM 753 O O . GLY A 1 97 ? -9.07 -6.332 -4.48 1 98.38 97 GLY A O 1
ATOM 754 N N . PHE A 1 98 ? -7.949 -7.672 -5.938 1 98.69 98 PHE A N 1
ATOM 755 C CA . PHE A 1 98 ? -6.602 -7.422 -5.438 1 98.69 98 PHE A CA 1
ATOM 756 C C . PHE A 1 98 ? -5.762 -6.699 -6.484 1 98.69 98 PHE A C 1
ATOM 758 O O . PHE A 1 98 ? -5.676 -7.145 -7.633 1 98.69 98 PHE A O 1
ATOM 765 N N . LYS A 1 99 ? -5.242 -5.582 -6.078 1 98.62 99 LYS A N 1
ATOM 766 C CA . LYS A 1 99 ? -4.234 -4.945 -6.922 1 98.62 99 LYS A CA 1
ATOM 767 C C . LYS A 1 99 ? -2.83 -5.383 -6.523 1 98.62 99 LYS A C 1
ATOM 769 O O . LYS A 1 99 ? -2.461 -5.316 -5.352 1 98.62 99 LYS A O 1
ATOM 774 N N . ALA A 1 100 ? -2.113 -5.926 -7.441 1 98.75 100 ALA A N 1
ATOM 775 C CA . ALA A 1 100 ? -0.699 -6.227 -7.23 1 98.75 100 ALA A CA 1
ATOM 776 C C . ALA A 1 100 ? 0.183 -5.098 -7.762 1 98.75 100 ALA A C 1
ATOM 778 O O . ALA A 1 100 ? 0.128 -4.762 -8.945 1 98.75 100 ALA A O 1
ATOM 779 N N . VAL A 1 101 ? 0.901 -4.527 -6.859 1 98.62 101 VAL A N 1
ATOM 780 C CA . VAL A 1 101 ? 1.833 -3.463 -7.219 1 98.62 101 VAL A CA 1
ATOM 781 C C . VAL A 1 101 ? 3.268 -3.949 -7.031 1 98.62 101 VAL A C 1
ATOM 783 O O . VAL A 1 101 ? 3.621 -4.469 -5.969 1 98.62 101 VAL A O 1
ATOM 786 N N . VAL A 1 102 ? 4.043 -3.893 -8.016 1 98.12 102 VAL A N 1
ATOM 787 C CA . VAL A 1 102 ? 5.461 -4.234 -7.941 1 98.12 102 VAL A CA 1
ATOM 788 C C . VAL A 1 102 ? 6.305 -2.984 -8.18 1 98.12 102 VAL A C 1
ATOM 790 O O . VAL A 1 102 ? 6.23 -2.365 -9.242 1 98.12 102 VAL A O 1
ATOM 793 N N . GLY A 1 103 ? 7.027 -2.637 -7.145 1 95 103 GLY A N 1
ATOM 794 C CA . GLY A 1 103 ? 7.691 -1.343 -7.195 1 95 103 GLY A CA 1
ATOM 795 C C . GLY A 1 103 ? 6.723 -0.176 -7.199 1 95 103 GLY A C 1
ATOM 796 O O . GLY A 1 103 ? 5.914 -0.032 -6.281 1 95 103 GLY A O 1
ATOM 797 N N . ASP A 1 104 ? 6.781 0.616 -8.289 1 94.5 104 ASP A N 1
ATOM 798 C CA . ASP A 1 104 ? 5.961 1.821 -8.328 1 94.5 104 ASP A CA 1
ATOM 799 C C . ASP A 1 104 ? 4.848 1.695 -9.367 1 94.5 104 ASP A C 1
ATOM 801 O O . ASP A 1 104 ? 4.23 2.693 -9.75 1 94.5 104 ASP A O 1
ATOM 805 N N . ALA A 1 105 ? 4.621 0.413 -9.766 1 95.06 105 ALA A N 1
ATOM 806 C CA . ALA A 1 105 ? 3.639 0.241 -10.828 1 95.06 105 ALA A CA 1
ATOM 807 C C . ALA A 1 105 ? 2.586 -0.795 -10.445 1 95.06 105 ALA A C 1
ATOM 809 O O . ALA A 1 105 ? 2.92 -1.865 -9.93 1 95.06 105 ALA A O 1
ATOM 810 N N . GLN A 1 106 ? 1.34 -0.345 -10.68 1 95.81 106 GLN A N 1
ATOM 811 C CA . GLN A 1 106 ? 0.314 -1.38 -10.594 1 95.81 106 GLN A CA 1
ATOM 812 C C . GLN A 1 106 ? 0.481 -2.416 -11.703 1 95.81 106 GLN A C 1
ATOM 814 O O . GLN A 1 106 ? 0.393 -2.084 -12.883 1 95.81 106 GLN A O 1
ATOM 819 N N . TYR A 1 107 ? 0.731 -3.672 -11.336 1 97.81 107 TYR A N 1
ATOM 820 C CA . TYR A 1 107 ? 1.103 -4.738 -12.266 1 97.81 107 TYR A CA 1
ATOM 821 C C . TYR A 1 107 ? -0.133 -5.461 -12.789 1 97.81 107 TYR A C 1
ATOM 823 O O . TYR A 1 107 ? -0.241 -5.73 -13.984 1 97.81 107 TYR A O 1
ATOM 831 N N . HIS A 1 108 ? -1.04 -5.758 -11.938 1 98 108 HIS A N 1
ATOM 832 C CA . HIS A 1 108 ? -2.225 -6.523 -12.305 1 98 108 HIS A CA 1
ATOM 833 C C . HIS A 1 108 ? -3.348 -6.324 -11.289 1 98 108 HIS A C 1
ATOM 835 O O . HIS A 1 108 ? -3.086 -6.078 -10.109 1 98 108 HIS A O 1
ATOM 841 N N . HIS A 1 109 ? -4.539 -6.25 -11.75 1 98.25 109 HIS A N 1
ATOM 842 C CA . HIS A 1 109 ? -5.746 -6.242 -10.93 1 98.25 109 HIS A CA 1
ATOM 843 C C . HIS A 1 109 ? -6.512 -7.555 -11.07 1 98.25 109 HIS A C 1
ATOM 845 O O . HIS A 1 109 ? -7.066 -7.844 -12.125 1 98.25 109 HIS A O 1
ATOM 851 N N . PHE A 1 110 ? -6.48 -8.406 -10 1 98.75 110 PHE A N 1
ATOM 852 C CA . PHE A 1 110 ? -7.145 -9.711 -9.977 1 98.75 110 PHE A CA 1
ATOM 853 C C . PHE A 1 110 ? -8.516 -9.602 -9.32 1 98.75 110 PHE A C 1
ATOM 855 O O . PHE A 1 110 ? -8.617 -9.469 -8.102 1 98.75 110 PHE A O 1
ATOM 862 N N . ARG A 1 111 ? -9.594 -9.727 -10.172 1 98.62 111 ARG A N 1
ATOM 863 C CA . ARG A 1 111 ? -10.945 -9.578 -9.648 1 98.62 111 ARG A CA 1
ATOM 864 C C . ARG A 1 111 ? -11.297 -10.711 -8.695 1 98.62 111 ARG A C 1
ATOM 866 O O . ARG A 1 111 ? -10.883 -11.852 -8.898 1 98.62 111 ARG A O 1
ATOM 873 N N . HIS A 1 112 ? -12.055 -10.328 -7.66 1 98.62 112 HIS A N 1
ATOM 874 C CA . HIS A 1 112 ? -12.43 -11.336 -6.676 1 98.62 112 HIS A CA 1
ATOM 875 C C . HIS A 1 112 ? -13.203 -12.477 -7.328 1 98.62 112 HIS A C 1
ATOM 877 O O . HIS A 1 112 ? -14.242 -12.258 -7.945 1 98.62 112 HIS A O 1
ATOM 883 N N . ARG A 1 113 ? -12.734 -13.625 -7.195 1 98.62 113 ARG A N 1
ATOM 884 C CA . ARG A 1 113 ? -13.477 -14.82 -7.59 1 98.62 113 ARG A CA 1
ATOM 885 C C . ARG A 1 113 ? -14.164 -15.461 -6.387 1 98.62 113 ARG A C 1
ATOM 887 O O . ARG A 1 113 ? -15.203 -16.109 -6.531 1 98.62 113 ARG A O 1
ATOM 894 N N . LEU A 1 114 ? -13.523 -15.359 -5.242 1 98.25 114 LEU A N 1
ATOM 895 C CA . LEU A 1 114 ? -13.992 -15.82 -3.941 1 98.25 114 LEU A CA 1
ATOM 896 C C . LEU A 1 114 ? -14.07 -14.656 -2.953 1 98.25 114 LEU A C 1
ATOM 898 O O . LEU A 1 114 ? -13.359 -13.664 -3.105 1 98.25 114 LEU A O 1
ATOM 902 N N . PRO A 1 115 ? -14.906 -14.781 -1.924 1 97.31 115 PRO A N 1
ATOM 903 C CA . PRO A 1 115 ? -15.078 -13.641 -1.018 1 97.31 115 PRO A CA 1
ATOM 904 C C . PRO A 1 115 ? -13.789 -13.281 -0.281 1 97.31 115 PRO A C 1
ATOM 906 O O . PRO A 1 115 ? -13.18 -14.133 0.365 1 97.31 115 PRO A O 1
ATOM 909 N N . LEU A 1 116 ? -13.445 -12.016 -0.313 1 97 116 LEU A N 1
ATOM 910 C CA . LEU A 1 116 ? -12.281 -11.43 0.339 1 97 116 LEU A CA 1
ATOM 911 C C . LEU A 1 116 ? -12.273 -11.75 1.83 1 97 116 LEU A C 1
ATOM 913 O O . LEU A 1 116 ? -11.211 -11.984 2.414 1 97 116 LEU A O 1
ATOM 917 N N . ALA A 1 117 ? -13.438 -11.773 2.418 1 95.88 117 ALA A N 1
ATOM 918 C CA . ALA A 1 117 ? -13.602 -11.898 3.865 1 95.88 117 ALA A CA 1
ATOM 919 C C . ALA A 1 117 ? -13.156 -13.281 4.344 1 95.88 117 ALA A C 1
ATOM 921 O O . ALA A 1 117 ? -13 -13.508 5.547 1 95.88 117 ALA A O 1
ATOM 922 N N . ARG A 1 118 ? -12.898 -14.219 3.447 1 97.5 118 ARG A N 1
ATOM 923 C CA . ARG A 1 118 ? -12.547 -15.594 3.809 1 97.5 118 ARG A CA 1
ATOM 924 C C . ARG A 1 118 ? -11.039 -15.727 4.031 1 97.5 118 ARG A C 1
ATOM 926 O O . ARG A 1 118 ? -10.57 -16.75 4.531 1 97.5 118 ARG A O 1
ATOM 933 N N . VAL A 1 119 ? -10.266 -14.766 3.738 1 98.56 119 VAL A N 1
ATOM 934 C CA . VAL A 1 119 ? -8.82 -14.828 3.887 1 98.56 119 VAL A CA 1
ATOM 935 C C . VAL A 1 119 ? -8.453 -14.93 5.367 1 98.56 119 VAL A C 1
ATOM 937 O O . VAL A 1 119 ? -8.953 -14.156 6.188 1 98.56 119 VAL A O 1
ATOM 940 N N . ARG A 1 120 ? -7.535 -15.898 5.699 1 98.44 120 ARG A N 1
ATOM 941 C CA . ARG A 1 120 ? -7.137 -16.078 7.09 1 98.44 120 ARG A CA 1
ATOM 942 C C . ARG A 1 120 ? -5.629 -16.266 7.211 1 98.44 120 ARG A C 1
ATOM 944 O O . ARG A 1 120 ? -5.078 -16.25 8.312 1 98.44 120 ARG A O 1
ATOM 951 N N . LEU A 1 121 ? -4.965 -16.422 6.129 1 98.44 121 LEU A N 1
ATOM 952 C CA . LEU A 1 121 ? -3.549 -16.766 6.172 1 98.44 121 LEU A CA 1
ATOM 953 C C . LEU A 1 121 ? -2.822 -16.25 4.938 1 98.44 121 LEU A C 1
ATOM 955 O O . LEU A 1 121 ? -3.33 -16.359 3.82 1 98.44 121 LEU A O 1
ATOM 959 N N . VAL A 1 122 ? -1.657 -15.648 5.133 1 98.56 122 VAL A N 1
ATOM 960 C CA . VAL A 1 122 ? -0.731 -15.328 4.047 1 98.56 122 VAL A CA 1
ATOM 961 C C . VAL A 1 122 ? 0.408 -16.344 4.031 1 98.56 122 VAL A C 1
ATOM 963 O O . VAL A 1 122 ? 1.021 -16.625 5.066 1 98.56 122 VAL A O 1
ATOM 966 N N . GLU A 1 123 ? 0.637 -16.906 2.9 1 98.38 123 GLU A N 1
ATOM 967 C CA . GLU A 1 123 ? 1.741 -17.859 2.742 1 98.38 123 GLU A CA 1
ATOM 968 C C . GLU A 1 123 ? 2.672 -17.422 1.61 1 98.38 123 GLU A C 1
ATOM 970 O O . GLU A 1 123 ? 2.217 -17.109 0.509 1 98.38 123 GLU A O 1
ATOM 975 N N . VAL A 1 124 ? 3.943 -17.297 1.866 1 98.44 124 VAL A N 1
ATOM 976 C CA . VAL A 1 124 ? 4.953 -17 0.857 1 98.44 124 VAL A CA 1
ATOM 977 C C . VAL A 1 124 ? 5.957 -18.141 0.772 1 98.44 124 VAL A C 1
ATOM 979 O O . VAL A 1 124 ? 6.547 -18.531 1.782 1 98.44 124 VAL A O 1
ATOM 982 N N . GLY A 1 125 ? 6.129 -18.672 -0.415 1 97.69 125 GLY A N 1
ATOM 983 C CA . GLY A 1 125 ? 7.035 -19.812 -0.554 1 97.69 125 GLY A CA 1
ATOM 984 C C . GLY A 1 125 ? 7.664 -19.906 -1.932 1 97.69 125 GLY A C 1
ATOM 985 O O . GLY A 1 125 ? 7.457 -19.031 -2.773 1 97.69 125 GLY A O 1
ATOM 986 N N . GLY A 1 126 ? 8.422 -20.953 -2.133 1 98 126 GLY A N 1
ATOM 987 C CA . GLY A 1 126 ? 9.195 -21.125 -3.354 1 98 126 GLY A CA 1
ATOM 988 C C . GLY A 1 126 ? 10.594 -20.547 -3.26 1 98 126 GLY A C 1
ATOM 989 O O . GLY A 1 126 ? 11.211 -20.578 -2.195 1 98 126 GLY A O 1
ATOM 990 N N . ASP A 1 127 ? 11.117 -20.141 -4.383 1 97.94 127 ASP A N 1
ATOM 991 C CA . ASP A 1 127 ? 12.484 -19.656 -4.48 1 97.94 127 ASP A CA 1
ATOM 992 C C . ASP A 1 127 ? 12.547 -18.156 -4.211 1 97.94 127 ASP A C 1
ATOM 994 O O . ASP A 1 127 ? 12.703 -17.359 -5.137 1 97.94 127 ASP A O 1
ATOM 998 N N . VAL A 1 128 ? 12.516 -17.859 -2.945 1 97.81 128 VAL A N 1
ATOM 999 C CA . VAL A 1 128 ? 12.516 -16.453 -2.561 1 97.81 128 VAL A CA 1
ATOM 1000 C C . VAL A 1 128 ? 13.18 -16.281 -1.195 1 97.81 128 VAL A C 1
ATOM 1002 O O . VAL A 1 128 ? 12.984 -17.109 -0.299 1 97.81 128 VAL A O 1
ATOM 1005 N N . GLN A 1 129 ? 13.992 -15.359 -1.094 1 97.69 129 GLN A N 1
ATOM 1006 C CA . GLN A 1 129 ? 14.508 -14.938 0.204 1 97.69 129 GLN A CA 1
ATOM 1007 C C . GLN A 1 129 ? 13.688 -13.781 0.773 1 97.69 129 GLN A C 1
ATOM 1009 O O . GLN A 1 129 ? 13.797 -12.648 0.307 1 97.69 129 GLN A O 1
ATOM 1014 N N . LEU A 1 130 ? 13 -14.016 1.886 1 97.69 130 LEU A N 1
ATOM 1015 C CA . LEU A 1 130 ? 12.047 -13.055 2.414 1 97.69 130 LEU A CA 1
ATOM 1016 C C . LEU A 1 130 ? 12.719 -12.102 3.402 1 97.69 130 LEU A C 1
ATOM 1018 O O . LEU A 1 130 ? 13.492 -12.539 4.258 1 97.69 130 LEU A O 1
ATOM 1022 N N . ASP A 1 131 ? 12.531 -10.859 3.199 1 97.88 131 ASP A N 1
ATOM 1023 C CA . ASP A 1 131 ? 13 -9.852 4.145 1 97.88 131 ASP A CA 1
ATOM 1024 C C . ASP A 1 131 ? 11.898 -9.461 5.129 1 97.88 131 ASP A C 1
ATOM 1026 O O . ASP A 1 131 ? 12.141 -9.367 6.332 1 97.88 131 ASP A O 1
ATOM 1030 N N . SER A 1 132 ? 10.711 -9.203 4.691 1 98.19 132 SER A N 1
ATOM 1031 C CA . SER A 1 132 ? 9.625 -8.805 5.59 1 98.19 132 SER A CA 1
ATOM 1032 C C . SER A 1 132 ? 8.266 -9.07 4.961 1 98.19 132 SER A C 1
ATOM 1034 O O . SER A 1 132 ? 8.125 -9.039 3.736 1 98.19 132 SER A O 1
ATOM 1036 N N . VAL A 1 133 ? 7.316 -9.406 5.75 1 98.19 133 VAL A N 1
ATOM 1037 C CA . VAL A 1 133 ? 5.891 -9.445 5.445 1 98.19 133 VAL A CA 1
ATOM 1038 C C . VAL A 1 133 ? 5.129 -8.578 6.445 1 98.19 133 VAL A C 1
ATOM 1040 O O . VAL A 1 133 ? 5.133 -8.852 7.648 1 98.19 133 VAL A O 1
ATOM 1043 N N . LYS A 1 134 ? 4.559 -7.5 5.93 1 98.12 134 LYS A N 1
ATOM 1044 C CA . LYS A 1 134 ? 3.805 -6.594 6.789 1 98.12 134 LYS A CA 1
ATOM 1045 C C . LYS A 1 134 ? 2.359 -6.461 6.312 1 98.12 134 LYS A C 1
ATOM 1047 O O . LYS A 1 134 ? 2.096 -6.457 5.109 1 98.12 134 LYS A O 1
ATOM 1052 N N . ILE A 1 135 ? 1.496 -6.395 7.238 1 97.75 135 ILE A N 1
ATOM 1053 C CA . ILE A 1 135 ? 0.075 -6.234 6.953 1 97.75 135 ILE A CA 1
ATOM 1054 C C . ILE A 1 135 ? -0.44 -4.953 7.605 1 97.75 135 ILE A C 1
ATOM 1056 O O . ILE A 1 135 ? -0.231 -4.73 8.805 1 97.75 135 ILE A O 1
ATOM 1060 N N . PHE A 1 136 ? -1.031 -4.133 6.691 1 96.69 136 PHE A N 1
ATOM 1061 C CA . PHE A 1 136 ? -1.553 -2.867 7.191 1 96.69 136 PHE A CA 1
ATOM 1062 C C . PHE A 1 136 ? -3.07 -2.814 7.051 1 96.69 136 PHE A C 1
ATOM 1064 O O . PHE A 1 136 ? -3.631 -3.35 6.094 1 96.69 136 PHE A O 1
ATOM 1071 N N . MET B 1 1 ? 14.328 25.469 -3.525 1 50.34 1 MET B N 1
ATOM 1072 C CA . MET B 1 1 ? 13.312 24.438 -3.736 1 50.34 1 MET B CA 1
ATOM 1073 C C . MET B 1 1 ? 11.953 25.062 -4.023 1 50.34 1 MET B C 1
ATOM 1075 O O . MET B 1 1 ? 11.633 26.141 -3.498 1 50.34 1 MET B O 1
ATOM 1079 N N . SER B 1 2 ? 11.391 24.797 -5.242 1 56.94 2 SER B N 1
ATOM 1080 C CA . SER B 1 2 ? 10.133 25.438 -5.609 1 56.94 2 SER B CA 1
ATOM 1081 C C . SER B 1 2 ? 9.125 25.375 -4.473 1 56.94 2 SER B C 1
ATOM 1083 O O . SER B 1 2 ? 8.977 24.328 -3.824 1 56.94 2 SER B O 1
ATOM 1085 N N . ASN B 1 3 ? 8.648 26.422 -3.908 1 79.38 3 ASN B N 1
ATOM 1086 C CA . ASN B 1 3 ? 7.66 26.547 -2.842 1 79.38 3 ASN B CA 1
ATOM 1087 C C . ASN B 1 3 ? 6.266 26.172 -3.332 1 79.38 3 ASN B C 1
ATOM 1089 O O . ASN B 1 3 ? 5.293 26.266 -2.58 1 79.38 3 ASN B O 1
ATOM 1093 N N . VAL B 1 4 ? 6.312 25.734 -4.637 1 89.88 4 VAL B N 1
ATOM 1094 C CA . VAL B 1 4 ? 4.996 25.406 -5.176 1 89.88 4 VAL B CA 1
ATOM 1095 C C . VAL B 1 4 ? 4.66 23.953 -4.871 1 89.88 4 VAL B C 1
ATOM 1097 O O . VAL B 1 4 ? 5.402 23.047 -5.254 1 89.88 4 VAL B O 1
ATOM 1100 N N . PRO B 1 5 ? 3.574 23.812 -4.332 1 95.5 5 PRO B N 1
ATOM 1101 C CA . PRO B 1 5 ? 3.211 22.453 -3.971 1 95.5 5 PRO B CA 1
ATOM 1102 C C . PRO B 1 5 ? 2.938 21.562 -5.188 1 95.5 5 PRO B C 1
ATOM 1104 O O . PRO B 1 5 ? 2.465 22.062 -6.215 1 95.5 5 PRO B O 1
ATOM 1107 N N . HIS B 1 6 ? 3.32 20.328 -5.082 1 97.12 6 HIS B N 1
ATOM 1108 C CA . HIS B 1 6 ? 2.945 19.328 -6.074 1 97.12 6 HIS B CA 1
ATOM 1109 C C . HIS B 1 6 ? 1.458 19 -5.992 1 97.12 6 HIS B C 1
ATOM 1111 O O . HIS B 1 6 ? 0.917 18.828 -4.898 1 97.12 6 HIS B O 1
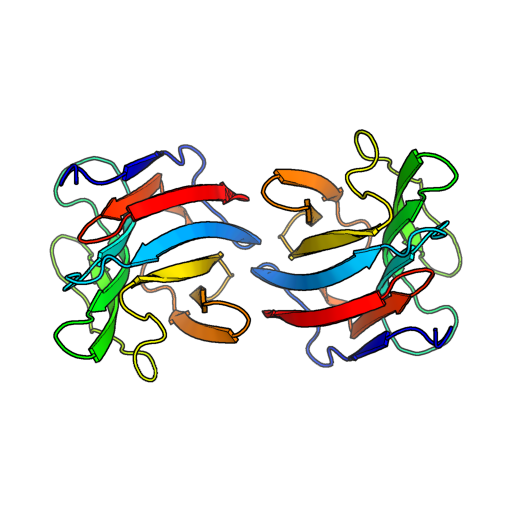ATOM 1117 N N . LYS B 1 7 ? 0.857 18.875 -7.137 1 97.19 7 LYS B N 1
ATOM 1118 C CA . LYS B 1 7 ? -0.561 18.531 -7.18 1 97.19 7 LYS B CA 1
ATOM 1119 C C . LYS B 1 7 ? -0.82 17.391 -8.156 1 97.19 7 LYS B C 1
ATOM 1121 O O . LYS B 1 7 ? -0.248 17.344 -9.25 1 97.19 7 LYS B O 1
ATOM 1126 N N . THR B 1 8 ? -1.559 16.469 -7.754 1 97.31 8 THR B N 1
ATOM 1127 C CA . THR B 1 8 ? -2.029 15.375 -8.602 1 97.31 8 THR B CA 1
ATOM 1128 C C . THR B 1 8 ? -3.553 15.289 -8.57 1 97.31 8 THR B C 1
ATOM 1130 O O . THR B 1 8 ? -4.148 15.078 -7.516 1 97.31 8 THR B O 1
ATOM 1133 N N . SER B 1 9 ? -4.133 15.43 -9.695 1 97.62 9 SER B N 1
ATOM 1134 C CA . SER B 1 9 ? -5.59 15.375 -9.797 1 97.62 9 SER B CA 1
ATOM 1135 C C . SER B 1 9 ? -6.086 13.93 -9.75 1 97.62 9 SER B C 1
ATOM 1137 O O . SER B 1 9 ? -5.453 13.031 -10.305 1 97.62 9 SER B O 1
ATOM 1139 N N . LEU B 1 10 ? -7.172 13.75 -9.062 1 97.44 10 LEU B N 1
ATOM 1140 C CA . LEU B 1 10 ? -7.883 12.477 -9 1 97.44 10 LEU B CA 1
ATOM 1141 C C . LEU B 1 10 ? -9.328 12.633 -9.461 1 97.44 10 LEU B C 1
ATOM 1143 O O . LEU B 1 10 ? -10.258 12.523 -8.656 1 97.44 10 LEU B O 1
ATOM 1147 N N . PRO B 1 11 ? -9.531 12.789 -10.695 1 94.5 11 PRO B N 1
ATOM 1148 C CA . PRO B 1 11 ? -10.875 13.109 -11.188 1 94.5 11 PRO B CA 1
ATOM 1149 C C . PRO B 1 11 ? -11.914 12.062 -10.812 1 94.5 11 PRO B C 1
ATOM 1151 O O . PRO B 1 11 ? -13.086 12.391 -10.602 1 94.5 11 PRO B O 1
ATOM 1154 N N . GLU B 1 12 ? -11.539 10.75 -10.633 1 93.5 12 GLU B N 1
ATOM 1155 C CA . GLU B 1 12 ? -12.477 9.688 -10.297 1 93.5 12 GLU B CA 1
ATOM 1156 C C . GLU B 1 12 ? -12.594 9.516 -8.781 1 93.5 12 GLU B C 1
ATOM 1158 O O . GLU B 1 12 ? -13.328 8.648 -8.305 1 93.5 12 GLU B O 1
ATOM 1163 N N . GLY B 1 13 ? -11.883 10.352 -8.07 1 96.69 13 GLY B N 1
ATOM 1164 C CA . GLY B 1 13 ? -11.875 10.203 -6.625 1 96.69 13 GLY B CA 1
ATOM 1165 C C . GLY B 1 13 ? -11.094 8.984 -6.152 1 96.69 13 GLY B C 1
ATOM 1166 O O . GLY B 1 13 ? -10.258 8.461 -6.887 1 96.69 13 GLY B O 1
ATOM 1167 N N . ILE B 1 14 ? -11.273 8.711 -4.883 1 97 14 ILE B N 1
ATOM 1168 C CA . ILE B 1 14 ? -10.625 7.512 -4.355 1 97 14 ILE B CA 1
ATOM 1169 C C . ILE B 1 14 ? -11.641 6.668 -3.59 1 97 14 ILE B C 1
ATOM 1171 O O . ILE B 1 14 ? -12.75 7.125 -3.303 1 97 14 ILE B O 1
ATOM 1175 N N . ARG B 1 15 ? -11.453 5.465 -3.393 1 97 15 ARG B N 1
ATOM 1176 C CA . ARG B 1 15 ? -12.289 4.496 -2.686 1 97 15 ARG B CA 1
ATOM 1177 C C . ARG B 1 15 ? -11.445 3.617 -1.769 1 97 15 ARG B C 1
ATOM 1179 O O . ARG B 1 15 ? -10.219 3.588 -1.884 1 97 15 ARG B O 1
ATOM 1186 N N . PRO B 1 16 ? -12.148 2.957 -0.813 1 97.69 16 PRO B N 1
ATOM 1187 C CA . PRO B 1 16 ? -11.375 2.008 -0.01 1 97.69 16 PRO B CA 1
ATOM 1188 C C . PRO B 1 16 ? -10.523 1.066 -0.863 1 97.69 16 PRO B C 1
ATOM 1190 O O . PRO B 1 16 ? -11.008 0.524 -1.859 1 97.69 16 PRO B O 1
ATOM 1193 N N . GLY B 1 17 ? -9.289 0.957 -0.507 1 97.81 17 GLY B N 1
ATOM 1194 C CA . GLY B 1 17 ? -8.367 0.176 -1.319 1 97.81 17 GLY B CA 1
ATOM 1195 C C . GLY B 1 17 ? -7.473 1.03 -2.195 1 97.81 17 GLY B C 1
ATOM 1196 O O . GLY B 1 17 ? -6.559 0.518 -2.842 1 97.81 17 GLY B O 1
ATOM 1197 N N . THR B 1 18 ? -7.766 2.309 -2.242 1 98.31 18 THR B N 1
ATOM 1198 C CA . THR B 1 18 ? -6.816 3.203 -2.893 1 98.31 18 THR B CA 1
ATOM 1199 C C . THR B 1 18 ? -5.602 3.445 -2 1 98.31 18 THR B C 1
ATOM 1201 O O . THR B 1 18 ? -5.746 3.645 -0.792 1 98.31 18 THR B O 1
ATOM 1204 N N . VAL B 1 19 ? -4.41 3.359 -2.562 1 98.56 19 VAL B N 1
ATOM 1205 C CA . VAL B 1 19 ? -3.168 3.592 -1.831 1 98.56 19 VAL B CA 1
ATOM 1206 C C . VAL B 1 19 ? -2.369 4.707 -2.508 1 98.56 19 VAL B C 1
ATOM 1208 O O . VAL B 1 19 ? -2.162 4.676 -3.723 1 98.56 19 VAL B O 1
ATOM 1211 N N . LEU B 1 20 ? -2.012 5.73 -1.772 1 98.62 20 LEU B N 1
ATOM 1212 C CA . LEU B 1 20 ? -1.054 6.738 -2.211 1 98.62 20 LEU B CA 1
ATOM 1213 C C . LEU B 1 20 ? 0.338 6.441 -1.664 1 98.62 20 LEU B C 1
ATOM 1215 O O . LEU B 1 20 ? 0.5 6.191 -0.467 1 98.62 20 LEU B O 1
ATOM 1219 N N . ARG B 1 21 ? 1.268 6.363 -2.49 1 98.69 21 ARG B N 1
ATOM 1220 C CA . ARG B 1 21 ? 2.664 6.23 -2.086 1 98.69 21 ARG B CA 1
ATOM 1221 C C . ARG B 1 21 ? 3.439 7.512 -2.367 1 98.69 21 ARG B C 1
ATOM 1223 O O . ARG B 1 21 ? 3.562 7.93 -3.52 1 98.69 21 ARG B O 1
ATOM 1230 N N . ILE B 1 22 ? 3.945 8.117 -1.343 1 98.62 22 ILE B N 1
ATOM 1231 C CA . ILE B 1 22 ? 4.738 9.336 -1.464 1 98.62 22 ILE B CA 1
ATOM 1232 C C . ILE B 1 22 ? 6.172 9.062 -1.012 1 98.62 22 ILE B C 1
ATOM 1234 O O . ILE B 1 22 ? 6.398 8.555 0.09 1 98.62 22 ILE B O 1
ATOM 1238 N N . ARG B 1 23 ? 7.07 9.281 -1.873 1 98.5 23 ARG B N 1
ATOM 1239 C CA . ARG B 1 23 ? 8.484 9.156 -1.542 1 98.5 23 ARG B CA 1
ATOM 1240 C C . ARG B 1 23 ? 9.219 10.477 -1.729 1 98.5 23 ARG B C 1
ATOM 1242 O O . ARG B 1 23 ? 8.945 11.219 -2.68 1 98.5 23 ARG B O 1
ATOM 1249 N N . GLY B 1 24 ? 10.117 10.742 -0.831 1 98.19 24 GLY B N 1
ATOM 1250 C CA . GLY B 1 24 ? 10.93 11.945 -0.913 1 98.19 24 GLY B CA 1
ATOM 1251 C C . GLY B 1 24 ? 12.039 11.984 0.121 1 98.19 24 GLY B C 1
ATOM 1252 O O . GLY B 1 24 ? 12.391 10.961 0.707 1 98.19 24 GLY B O 1
ATOM 1253 N N . VAL B 1 25 ? 12.562 13.148 0.297 1 98.44 25 VAL B N 1
ATOM 1254 C CA . VAL B 1 25 ? 13.602 13.406 1.288 1 98.44 25 VAL B CA 1
ATOM 1255 C C . VAL B 1 25 ? 13.219 14.625 2.127 1 98.44 25 VAL B C 1
ATOM 1257 O O . VAL B 1 25 ? 12.734 15.625 1.595 1 98.44 25 VAL B O 1
ATOM 1260 N N . VAL B 1 26 ? 13.43 14.477 3.385 1 98.19 26 VAL B N 1
ATOM 1261 C CA . VAL B 1 26 ? 13.273 15.625 4.266 1 98.19 26 VAL B CA 1
ATOM 1262 C C . VAL B 1 26 ? 14.555 16.453 4.273 1 98.19 26 VAL B C 1
ATOM 1264 O O . VAL B 1 26 ? 15.586 16 4.777 1 98.19 26 VAL B O 1
ATOM 1267 N N . PRO B 1 27 ? 14.43 17.688 3.742 1 98 27 PRO B N 1
ATOM 1268 C CA . PRO B 1 27 ? 15.648 18.484 3.707 1 98 27 PRO B CA 1
ATOM 1269 C C . PRO B 1 27 ? 16.25 18.719 5.094 1 98 27 PRO B C 1
ATOM 1271 O O . PRO B 1 27 ? 15.523 18.703 6.094 1 98 27 PRO B O 1
ATOM 1274 N N . PRO B 1 28 ? 17.594 18.938 5.207 1 98.12 28 PRO B N 1
ATOM 1275 C CA . PRO B 1 28 ? 18.25 19.094 6.5 1 98.12 28 PRO B CA 1
ATOM 1276 C C . PRO B 1 28 ? 17.688 20.266 7.309 1 98.12 28 PRO B C 1
ATOM 1278 O O . PRO B 1 28 ? 17.719 20.25 8.539 1 98.12 28 PRO B O 1
ATOM 1281 N N . ASN B 1 29 ? 17.141 21.25 6.695 1 97.5 29 ASN B N 1
ATOM 1282 C CA . ASN B 1 29 ? 16.641 22.422 7.398 1 97.5 29 ASN B CA 1
ATOM 1283 C C . ASN B 1 29 ? 15.117 22.469 7.387 1 97.5 29 ASN B C 1
ATOM 1285 O O . ASN B 1 29 ? 14.516 23.531 7.527 1 97.5 29 ASN B O 1
ATOM 1289 N N . ALA B 1 30 ? 14.531 21.328 7.152 1 97.56 30 ALA B N 1
ATOM 1290 C CA . ALA B 1 30 ? 13.078 21.266 7.02 1 97.56 30 ALA B CA 1
ATOM 1291 C C . ALA B 1 30 ? 12.398 21.609 8.344 1 97.56 30 ALA B C 1
ATOM 1293 O O . ALA B 1 30 ? 12.812 21.141 9.398 1 97.56 30 ALA B O 1
ATOM 1294 N N . SER B 1 31 ? 11.43 22.438 8.289 1 98 31 SER B N 1
ATOM 1295 C CA . SER B 1 31 ? 10.578 22.688 9.445 1 98 31 SER B CA 1
ATOM 1296 C C . SER B 1 31 ? 9.312 21.828 9.383 1 98 31 SER B C 1
ATOM 1298 O O . SER B 1 31 ? 9.008 21.094 10.328 1 98 31 SER B O 1
ATOM 1300 N N . ARG B 1 32 ? 8.594 21.984 8.297 1 97.88 32 ARG B N 1
ATOM 1301 C CA . ARG B 1 32 ? 7.332 21.266 8.188 1 97.88 32 ARG B CA 1
ATOM 1302 C C . ARG B 1 32 ? 6.996 20.969 6.727 1 97.88 32 ARG B C 1
ATOM 1304 O O . ARG B 1 32 ? 7.414 21.703 5.828 1 97.88 32 ARG B O 1
ATOM 1311 N N . PHE B 1 33 ? 6.289 19.891 6.488 1 98.38 33 PHE B N 1
ATOM 1312 C CA . PHE B 1 33 ? 5.68 19.609 5.195 1 98.38 33 PHE B CA 1
ATOM 1313 C C . PHE B 1 33 ? 4.293 19 5.371 1 98.38 33 PHE B C 1
ATOM 1315 O O . PHE B 1 33 ? 3.82 18.844 6.5 1 98.38 33 PHE B O 1
ATOM 1322 N N . TYR B 1 34 ? 3.58 18.828 4.254 1 98.56 34 TYR B N 1
ATOM 1323 C CA . TYR B 1 34 ? 2.232 18.281 4.418 1 98.56 34 TYR B CA 1
ATOM 1324 C C . TYR B 1 34 ? 1.806 17.5 3.186 1 98.56 34 TYR B C 1
ATOM 1326 O O . TYR B 1 34 ? 2.379 17.656 2.105 1 98.56 34 TYR B O 1
ATOM 1334 N N . ILE B 1 35 ? 0.951 16.625 3.398 1 98.69 35 ILE B N 1
ATOM 1335 C CA . ILE B 1 35 ? 0.152 15.93 2.387 1 98.69 35 ILE B CA 1
ATOM 1336 C C . ILE B 1 35 ? -1.331 16.203 2.627 1 98.69 35 ILE B C 1
ATOM 1338 O O . ILE B 1 35 ? -1.86 15.906 3.699 1 98.69 35 ILE B O 1
ATOM 1342 N N . ASN B 1 36 ? -1.938 16.797 1.666 1 98.69 36 ASN B N 1
ATOM 1343 C CA . ASN B 1 36 ? -3.369 17.078 1.732 1 98.69 36 ASN B CA 1
ATOM 1344 C C . ASN B 1 36 ? -4.145 16.25 0.712 1 98.69 36 ASN B C 1
ATOM 1346 O O . ASN B 1 36 ? -3.74 16.141 -0.447 1 98.69 36 ASN B O 1
ATOM 1350 N N . LEU B 1 37 ? -5.199 15.648 1.151 1 98.81 37 LEU B N 1
ATOM 1351 C CA . LEU B 1 37 ? -6.254 15.188 0.255 1 98.81 37 LEU B CA 1
ATOM 1352 C C . LEU B 1 37 ? -7.406 16.188 0.213 1 98.81 37 LEU B C 1
ATOM 1354 O O . LEU B 1 37 ? -8.07 16.422 1.226 1 98.81 37 LEU B O 1
ATOM 1358 N N . LEU B 1 38 ? -7.59 16.766 -0.944 1 98.69 38 LEU B N 1
ATOM 1359 C CA . LEU B 1 38 ? -8.492 17.906 -1.079 1 98.69 38 LEU B CA 1
ATOM 1360 C C . LEU B 1 38 ? -9.711 17.531 -1.918 1 98.69 38 LEU B C 1
ATOM 1362 O O . LEU B 1 38 ? -9.664 16.594 -2.711 1 98.69 38 LEU B O 1
ATOM 1366 N N . CYS B 1 39 ? -10.758 18.281 -1.801 1 97.88 39 CYS B N 1
ATOM 1367 C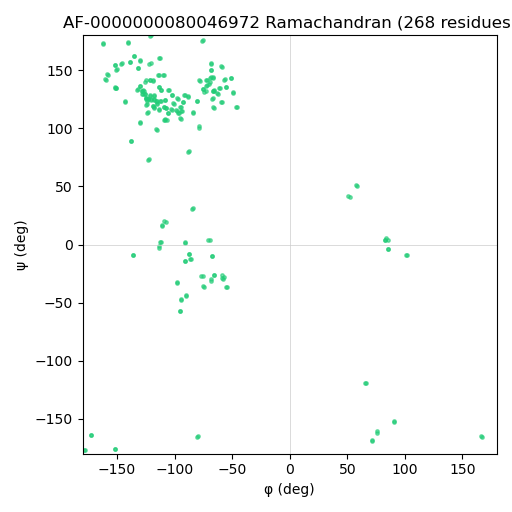 CA . CYS B 1 39 ? -11.984 18.062 -2.568 1 97.88 39 CYS B CA 1
ATOM 1368 C C . CYS B 1 39 ? -11.906 18.766 -3.922 1 97.88 39 CYS B C 1
ATOM 1370 O O . CYS B 1 39 ? -12.719 18.5 -4.809 1 97.88 39 CYS B O 1
ATOM 1372 N N . GLY B 1 40 ? -10.891 19.656 -4.066 1 95.06 40 GLY B N 1
ATOM 1373 C CA . GLY B 1 40 ? -10.758 20.359 -5.332 1 95.06 40 GLY B CA 1
ATOM 1374 C C . GLY B 1 40 ? -9.555 21.281 -5.379 1 95.06 40 GLY B C 1
ATOM 1375 O O . GLY B 1 40 ? -8.75 21.312 -4.445 1 95.06 40 GLY B O 1
ATOM 1376 N N . GLU B 1 41 ? -9.406 22.016 -6.484 1 92.12 41 GLU B N 1
ATOM 1377 C CA . GLU B 1 41 ? -8.234 22.859 -6.719 1 92.12 41 GLU B CA 1
ATOM 1378 C C . GLU B 1 41 ? -8.461 24.266 -6.191 1 92.12 41 GLU B C 1
ATOM 1380 O O . GLU B 1 41 ? -7.508 25.047 -6.051 1 92.12 41 GLU B O 1
ATOM 1385 N N . GLU B 1 42 ? -9.633 24.516 -5.938 1 92.31 42 GLU B N 1
ATOM 1386 C CA . GLU B 1 42 ? -9.953 25.891 -5.551 1 92.31 42 GLU B CA 1
ATOM 1387 C C . GLU B 1 42 ? -9.359 26.234 -4.184 1 92.31 42 GLU B C 1
ATOM 1389 O O . GLU B 1 42 ? -9.234 25.359 -3.324 1 92.31 42 GLU B O 1
ATOM 1394 N N . GLN B 1 43 ? -9.047 27.469 -4.012 1 90 43 GLN B N 1
ATOM 1395 C CA . GLN B 1 43 ? -8.57 27.938 -2.715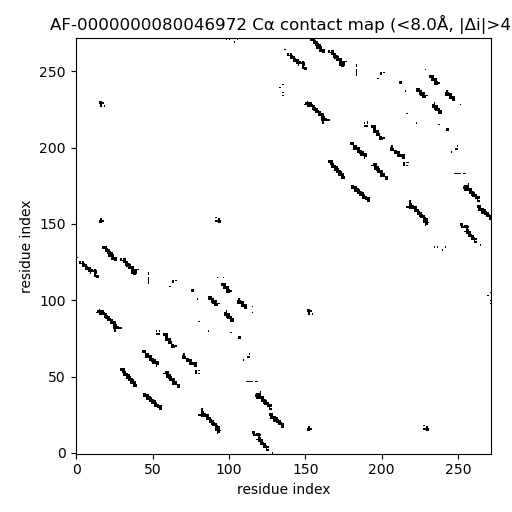 1 90 43 GLN B CA 1
ATOM 1396 C C . GLN B 1 43 ? -9.625 27.719 -1.633 1 90 43 GLN B C 1
ATOM 1398 O O . GLN B 1 43 ? -10.805 27.984 -1.847 1 90 43 GLN B O 1
ATOM 1403 N N . GLY B 1 44 ? -9.148 27.219 -0.557 1 91.56 44 GLY B N 1
ATOM 1404 C CA . GLY B 1 44 ? -10.055 27 0.562 1 91.56 44 GLY B CA 1
ATOM 1405 C C . GLY B 1 44 ? -10.836 25.703 0.458 1 91.56 44 GLY B C 1
ATOM 1406 O O . GLY B 1 44 ? -11.789 25.484 1.212 1 91.56 44 GLY B O 1
ATOM 1407 N N . SER B 1 45 ? -10.523 24.969 -0.554 1 96.56 45 SER B N 1
ATOM 1408 C CA . SER B 1 45 ? -11.18 23.672 -0.694 1 96.56 45 SER B CA 1
ATOM 1409 C C . SER B 1 45 ? -11.086 22.859 0.597 1 96.56 45 SER B C 1
ATOM 1411 O O . SER B 1 45 ? -10.094 22.938 1.315 1 96.56 45 SER B O 1
ATOM 1413 N N . ASP B 1 46 ? -12.203 22.094 0.894 1 98.5 46 ASP B N 1
ATOM 1414 C CA . ASP B 1 46 ? -12.18 21.219 2.059 1 98.5 46 ASP B CA 1
ATOM 1415 C C . ASP B 1 46 ? -11.016 20.234 1.987 1 98.5 46 ASP B C 1
ATOM 1417 O O . ASP B 1 46 ? -10.641 19.781 0.903 1 98.5 46 ASP B O 1
ATOM 1421 N N . VAL B 1 47 ? -10.445 20 3.109 1 98.75 47 VAL B N 1
ATOM 1422 C CA . VAL B 1 47 ? -9.367 19.031 3.27 1 98.75 47 VAL B CA 1
ATOM 1423 C C . VAL B 1 47 ? -9.898 17.781 3.973 1 98.75 47 VAL B C 1
ATOM 1425 O O . VAL B 1 47 ? -10.281 17.844 5.145 1 98.75 47 VAL B O 1
ATOM 1428 N N . ILE B 1 48 ? -9.906 16.734 3.24 1 98.88 48 ILE B N 1
ATOM 1429 C CA . ILE B 1 48 ? -10.453 15.484 3.783 1 98.88 48 ILE B CA 1
ATOM 1430 C C . ILE B 1 48 ? -9.461 14.883 4.773 1 98.88 48 ILE B C 1
ATOM 1432 O O . ILE B 1 48 ? -9.859 14.336 5.805 1 98.88 48 ILE B O 1
ATOM 1436 N N . LEU B 1 49 ? -8.164 15.031 4.438 1 98.94 49 LEU B N 1
ATOM 1437 C CA . LEU B 1 49 ? -7.055 14.633 5.293 1 98.94 49 LEU B CA 1
ATOM 1438 C C . LEU B 1 49 ? -5.898 15.617 5.184 1 98.94 49 LEU B C 1
ATOM 1440 O O . LEU B 1 49 ? -5.461 15.945 4.078 1 98.94 49 LEU B O 1
ATOM 1444 N N . HIS B 1 50 ? -5.562 16.109 6.254 1 98.88 50 HIS B N 1
ATOM 1445 C CA . HIS B 1 50 ? -4.336 16.891 6.422 1 98.88 50 HIS B CA 1
ATOM 1446 C C . HIS B 1 50 ? -3.299 16.109 7.223 1 98.88 50 HIS B C 1
ATOM 1448 O O . HIS B 1 50 ? -3.514 15.82 8.398 1 98.88 50 HIS B O 1
ATOM 1454 N N . PHE B 1 51 ? -2.312 15.648 6.598 1 98.88 51 PHE B N 1
ATOM 1455 C CA . PHE B 1 51 ? -1.158 14.992 7.195 1 98.88 51 PHE B CA 1
ATOM 1456 C C . PHE B 1 51 ? 0.04 15.93 7.238 1 98.88 51 PHE B C 1
ATOM 1458 O O . PHE B 1 51 ? 0.579 16.312 6.195 1 98.88 51 PHE B O 1
ATOM 1465 N N . ASN B 1 52 ? 0.457 16.234 8.453 1 98.69 52 ASN B N 1
ATOM 1466 C CA . ASN B 1 52 ? 1.37 17.375 8.594 1 98.69 52 ASN B CA 1
ATOM 1467 C C . ASN B 1 52 ? 2.494 17.062 9.578 1 98.69 52 ASN B C 1
ATOM 1469 O O . ASN B 1 52 ? 2.393 17.391 10.766 1 98.69 52 ASN B O 1
ATOM 1473 N N . PRO B 1 53 ? 3.598 16.5 9.094 1 98.56 53 PRO B N 1
ATOM 1474 C CA . PRO B 1 53 ? 4.793 16.406 9.93 1 98.56 53 PRO B CA 1
ATOM 1475 C C . PRO B 1 53 ? 5.414 17.766 10.234 1 98.56 53 PRO B C 1
ATOM 1477 O O . PRO B 1 53 ? 5.68 18.547 9.32 1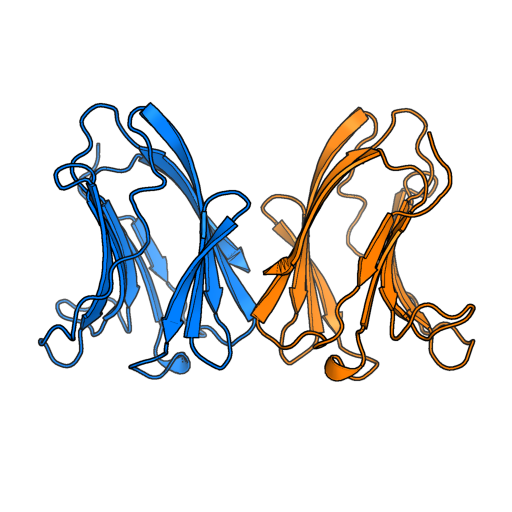 98.56 53 PRO B O 1
ATOM 1480 N N . ARG B 1 54 ? 5.562 17.984 11.453 1 98.5 54 ARG B N 1
ATOM 1481 C CA . ARG B 1 54 ? 6.195 19.203 11.953 1 98.5 54 ARG B CA 1
ATOM 1482 C C . ARG B 1 54 ? 7.496 18.875 12.688 1 98.5 54 ARG B C 1
ATOM 1484 O O . ARG B 1 54 ? 7.477 18.531 13.875 1 98.5 54 ARG B O 1
ATOM 1491 N N . LEU B 1 55 ? 8.586 19.062 11.969 1 98.06 55 LEU B N 1
ATOM 1492 C CA . LEU B 1 55 ? 9.875 18.703 12.547 1 98.06 55 LEU B CA 1
ATOM 1493 C C . LEU B 1 55 ? 10.32 19.766 13.562 1 98.06 55 LEU B C 1
ATOM 1495 O O . LEU B 1 55 ? 11.062 19.453 14.5 1 98.06 55 LEU B O 1
ATOM 1499 N N . ASP B 1 56 ? 9.875 20.938 13.359 1 97.44 56 ASP B N 1
ATOM 1500 C CA . ASP B 1 56 ? 10.258 22.016 14.258 1 97.44 56 ASP B CA 1
ATOM 1501 C C . ASP B 1 56 ? 9.648 21.828 15.648 1 97.44 56 ASP B C 1
ATOM 1503 O O . ASP B 1 56 ? 10.242 22.203 16.656 1 97.44 56 ASP B O 1
ATOM 1507 N N . THR B 1 57 ? 8.461 21.188 15.766 1 97.12 57 THR B N 1
ATOM 1508 C CA . THR B 1 57 ? 7.809 20.969 17.047 1 97.12 57 THR B CA 1
ATOM 1509 C C . THR B 1 57 ? 7.793 19.469 17.391 1 97.12 57 THR B C 1
ATOM 1511 O O . THR B 1 57 ? 7.188 19.062 18.375 1 97.12 57 THR B O 1
ATOM 1514 N N . SER B 1 58 ? 8.359 18.609 16.578 1 96.44 58 SER B N 1
ATOM 1515 C CA . SER B 1 58 ? 8.508 17.156 16.766 1 96.44 58 SER B CA 1
ATOM 1516 C C . SER B 1 58 ? 7.152 16.484 16.938 1 96.44 58 SER B C 1
ATOM 1518 O O . SER B 1 58 ? 6.961 15.711 17.875 1 96.44 58 SER B O 1
ATOM 1520 N N . GLU B 1 59 ? 6.262 16.766 16.062 1 98.06 59 GLU B N 1
ATOM 1521 C CA . GLU B 1 59 ? 4.938 16.141 16.062 1 98.06 59 GLU B CA 1
ATOM 1522 C C . GLU B 1 59 ? 4.414 15.945 14.641 1 98.06 59 GLU B C 1
ATOM 1524 O O . GLU B 1 59 ? 4.887 16.594 13.703 1 98.06 59 GLU B O 1
ATOM 1529 N N . VAL B 1 60 ? 3.531 15.023 14.5 1 98.69 60 VAL B N 1
ATOM 1530 C CA . VAL B 1 60 ? 2.783 14.883 13.25 1 98.69 60 VAL B CA 1
ATOM 1531 C C . VAL B 1 60 ? 1.302 15.141 13.508 1 98.69 60 VAL B C 1
ATOM 1533 O O . VAL B 1 60 ? 0.677 14.477 14.328 1 98.69 60 VAL B O 1
ATOM 1536 N N . VAL B 1 61 ? 0.785 16.047 12.812 1 98.75 61 VAL B N 1
ATOM 1537 C CA . VAL B 1 61 ? -0.598 16.469 13.039 1 98.75 61 VAL B CA 1
ATOM 1538 C C . VAL B 1 61 ? -1.486 15.914 11.922 1 98.75 61 VAL B C 1
ATOM 1540 O O . VAL B 1 61 ? -1.13 15.992 10.75 1 98.75 61 VAL B O 1
ATOM 1543 N N . PHE B 1 62 ? -2.652 15.305 12.328 1 98.88 62 PHE B N 1
ATOM 1544 C CA . PHE B 1 62 ? -3.732 14.906 11.43 1 98.88 62 PHE B CA 1
ATOM 1545 C C . PHE B 1 62 ? -4.984 15.734 11.688 1 98.88 62 PHE B C 1
ATOM 1547 O O . PHE B 1 62 ? -5.332 16 12.844 1 98.88 62 PHE B O 1
ATOM 1554 N N . ASN B 1 63 ? -5.543 16.141 10.625 1 98.88 63 ASN B N 1
ATOM 1555 C CA . ASN B 1 63 ? -6.734 16.984 10.781 1 98.88 63 ASN B CA 1
ATOM 1556 C C . ASN B 1 63 ? -7.551 17.031 9.492 1 98.88 63 ASN B C 1
ATOM 1558 O O . ASN B 1 63 ? -7.195 16.391 8.5 1 98.88 63 ASN B O 1
ATOM 1562 N N . SER B 1 64 ? -8.68 17.609 9.516 1 98.88 64 SER B N 1
ATOM 1563 C CA . SER B 1 64 ? -9.508 17.906 8.352 1 98.88 64 SER B CA 1
ATOM 1564 C C . SER B 1 64 ? -10 19.344 8.383 1 98.88 64 SER B C 1
ATOM 1566 O O . SER B 1 64 ? -10 19.984 9.438 1 98.88 64 SER B O 1
ATOM 1568 N N . LEU B 1 65 ? -10.234 19.891 7.277 1 98.75 65 LEU B N 1
ATOM 1569 C CA . LEU B 1 65 ? -10.797 21.234 7.117 1 98.75 65 LEU B CA 1
ATOM 1570 C C . LEU B 1 65 ? -12.141 21.188 6.402 1 98.75 65 LEU B C 1
ATOM 1572 O O . LEU B 1 65 ? -12.234 20.656 5.289 1 98.75 65 LEU B O 1
ATOM 1576 N N . GLU B 1 66 ? -13.148 21.594 7.047 1 98.06 66 GLU B N 1
ATOM 1577 C CA . GLU B 1 66 ? -14.484 21.609 6.453 1 98.06 66 GLU B CA 1
ATOM 1578 C C . GLU B 1 66 ? -15.086 23.016 6.523 1 98.06 66 GLU B C 1
ATOM 1580 O O . GLU B 1 66 ? -15.195 23.594 7.602 1 98.06 66 GLU B O 1
ATOM 1585 N N . GLN B 1 67 ? -15.453 23.516 5.375 1 96.62 67 GLN B N 1
ATOM 1586 C CA . GLN B 1 67 ? -16.094 24.828 5.281 1 96.62 67 GLN B CA 1
ATOM 1587 C C . GLN B 1 67 ? -15.273 25.891 6.004 1 96.62 67 GLN B C 1
ATOM 1589 O O . GLN B 1 67 ? -15.82 26.656 6.797 1 96.62 67 GLN B O 1
ATOM 1594 N N . GLY B 1 68 ? -14.031 25.797 5.836 1 96.88 68 GLY B N 1
ATOM 1595 C CA . GLY B 1 68 ? -13.133 26.844 6.301 1 96.88 68 GLY B CA 1
ATOM 1596 C C . GLY B 1 68 ? -12.742 26.688 7.758 1 96.88 68 GLY B C 1
ATOM 1597 O O . GLY B 1 68 ? -12.039 27.531 8.312 1 96.88 68 GLY B O 1
ATOM 1598 N N . SER B 1 69 ? -13.172 25.609 8.406 1 98.06 69 SER B N 1
ATOM 1599 C CA . SER B 1 69 ? -12.859 25.406 9.812 1 98.06 69 SER B CA 1
ATOM 1600 C C . SER B 1 69 ? -12.102 24.094 10.023 1 98.06 69 SER B C 1
ATOM 1602 O O . SER B 1 69 ? -12.547 23.031 9.57 1 98.06 69 SER B O 1
ATOM 1604 N N . TRP B 1 70 ? -11.023 24.234 10.711 1 98.5 70 TRP B N 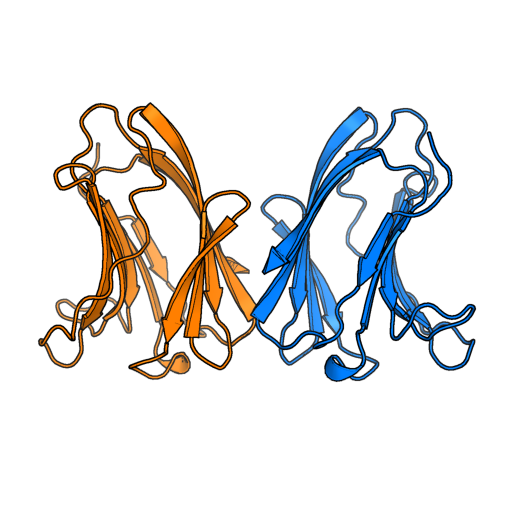1
ATOM 1605 C CA . TRP B 1 70 ? -10.273 23.047 11.086 1 98.5 70 TRP B CA 1
ATOM 1606 C C . TRP B 1 70 ? -10.992 22.266 12.172 1 98.5 70 TRP B C 1
ATOM 1608 O O . TRP B 1 70 ? -11.586 22.844 13.078 1 98.5 70 TRP B O 1
ATOM 1618 N N . GLY B 1 71 ? -10.883 20.922 12 1 98.5 71 GLY B N 1
ATOM 1619 C CA . GLY B 1 71 ? -11.367 20.078 13.086 1 98.5 71 GLY B CA 1
ATOM 1620 C C . GLY B 1 71 ? -10.383 19.969 14.234 1 98.5 71 GLY B C 1
ATOM 1621 O O . GLY B 1 71 ? -9.484 20.797 14.375 1 98.5 71 GLY B O 1
ATOM 1622 N N . ARG B 1 72 ? -10.664 18.953 15.094 1 98.38 72 ARG B N 1
ATOM 1623 C CA . ARG B 1 72 ? -9.742 18.688 16.188 1 98.38 72 ARG B CA 1
ATOM 1624 C C . ARG B 1 72 ? -8.477 18 15.688 1 98.38 72 ARG B C 1
ATOM 1626 O O . ARG B 1 72 ? -8.547 17.016 14.945 1 98.38 72 ARG B O 1
ATOM 1633 N N . GLU B 1 73 ? -7.402 18.531 16.109 1 98.69 73 GLU B N 1
ATOM 1634 C CA . GLU B 1 73 ? -6.133 17.922 15.711 1 98.69 73 GLU B CA 1
ATOM 1635 C C . GLU B 1 73 ? -5.906 16.594 16.422 1 98.69 73 GLU B C 1
ATOM 1637 O O . GLU B 1 73 ? -6.223 16.453 17.609 1 98.69 73 GLU B O 1
ATOM 1642 N N . GLU B 1 74 ? -5.445 15.633 15.672 1 98.56 74 GLU B N 1
ATOM 1643 C CA . GLU B 1 74 ? -4.914 14.391 16.234 1 98.56 74 GLU B CA 1
ATOM 1644 C C . GLU B 1 74 ? -3.4 14.312 16.047 1 98.56 74 GLU B C 1
ATOM 1646 O O . GLU B 1 74 ? -2.857 14.82 15.062 1 98.56 74 GLU B O 1
ATOM 1651 N N . ARG B 1 75 ? -2.74 13.727 16.984 1 97.38 75 ARG B N 1
ATOM 1652 C CA . ARG B 1 75 ? -1.286 13.609 16.922 1 97.38 75 ARG B CA 1
ATOM 1653 C C . ARG B 1 75 ? -0.842 12.164 17.062 1 97.38 75 ARG B C 1
ATOM 1655 O O . ARG B 1 75 ? -1.376 11.422 17.875 1 97.38 75 ARG B O 1
ATOM 1662 N N . GLY B 1 76 ? 0.01 11.758 16.109 1 92.44 76 GLY B N 1
ATOM 1663 C CA . GLY B 1 76 ? 0.605 10.43 16.219 1 92.44 76 GLY B CA 1
ATOM 1664 C C . GLY B 1 76 ? 1.703 10.359 17.266 1 92.44 76 GLY B C 1
ATOM 1665 O O . GLY B 1 76 ? 2.061 11.367 17.875 1 92.44 76 GLY B O 1
ATOM 1666 N N . PRO B 1 77 ? 2.17 9.117 17.406 1 90.06 77 PRO B N 1
ATOM 1667 C CA . PRO B 1 77 ? 3.234 8.945 18.406 1 90.06 77 PRO B CA 1
ATOM 1668 C C . PRO B 1 77 ? 4.602 9.391 17.891 1 90.06 77 PRO B C 1
ATOM 1670 O O . PRO B 1 77 ? 5.254 8.656 17.141 1 90.06 77 PRO B O 1
ATOM 1673 N N . GLY B 1 78 ? 5.059 10.586 18.25 1 91.25 78 GLY B N 1
ATOM 1674 C CA . GLY B 1 78 ? 6.371 11.07 17.859 1 91.25 78 GLY B CA 1
ATOM 1675 C C . GLY B 1 78 ? 6.422 11.523 16.406 1 91.25 78 GLY B C 1
ATOM 1676 O O . GLY B 1 78 ? 5.398 11.898 15.836 1 91.25 78 GLY B O 1
ATOM 1677 N N . VAL B 1 79 ? 7.668 11.594 15.82 1 96.38 79 VAL B N 1
ATOM 1678 C CA . VAL B 1 79 ? 7.867 12.039 14.445 1 96.38 79 VAL B CA 1
ATOM 1679 C C . VAL B 1 79 ? 8.75 11.047 13.695 1 96.38 79 VAL B C 1
ATOM 1681 O O . VAL B 1 79 ? 9.969 11.023 13.891 1 96.38 79 VAL B O 1
ATOM 1684 N N . PRO B 1 80 ? 8.172 10.289 12.859 1 97.62 80 PRO B N 1
ATOM 1685 C CA . PRO B 1 80 ? 8.93 9.234 12.188 1 97.62 80 PRO B CA 1
ATOM 1686 C C . PRO B 1 80 ? 9.664 9.734 10.945 1 97.62 80 PRO B C 1
ATOM 1688 O O . PRO B 1 80 ? 9.727 9.031 9.93 1 97.62 80 PRO B O 1
ATOM 1691 N N . PHE B 1 81 ? 10.07 10.961 10.938 1 98.12 81 PHE B N 1
ATOM 1692 C CA . PHE B 1 81 ? 10.82 11.594 9.859 1 98.12 81 PHE B CA 1
ATOM 1693 C C . PHE B 1 81 ? 12.117 12.203 10.383 1 98.12 81 PHE B C 1
ATOM 1695 O O . PHE B 1 81 ? 12.156 12.719 11.5 1 98.12 81 PHE B O 1
ATOM 1702 N N . GLN B 1 82 ? 13.102 12.078 9.617 1 97.69 82 GLN B N 1
ATOM 1703 C CA . GLN B 1 82 ? 14.398 12.617 10.016 1 97.69 82 GLN B CA 1
ATOM 1704 C C . GLN B 1 82 ? 14.969 13.516 8.922 1 97.69 82 GLN B C 1
ATOM 1706 O O . GLN B 1 82 ? 14.977 13.148 7.746 1 97.69 82 GLN B O 1
ATOM 1711 N N . ARG B 1 83 ? 15.43 14.664 9.344 1 98.31 83 ARG B N 1
ATOM 1712 C CA . ARG B 1 83 ? 16.078 15.578 8.414 1 98.31 83 ARG B CA 1
ATOM 1713 C C . ARG B 1 83 ? 17.234 14.898 7.699 1 98.31 83 ARG B C 1
ATOM 1715 O O . ARG B 1 83 ? 18 14.156 8.32 1 98.31 83 ARG B O 1
ATOM 1722 N N . GLY B 1 84 ? 17.25 15.148 6.383 1 98.44 84 GLY B N 1
ATOM 1723 C CA . GLY B 1 84 ? 18.344 14.609 5.586 1 98.44 84 GLY B CA 1
ATOM 1724 C C . GLY B 1 84 ? 18.109 13.188 5.121 1 98.44 84 GLY B C 1
ATOM 1725 O O . GLY B 1 84 ? 18.922 12.609 4.402 1 98.44 84 GLY B O 1
ATOM 1726 N N . GLN B 1 85 ? 17.078 12.547 5.484 1 98.31 85 GLN B N 1
ATOM 1727 C CA . GLN B 1 85 ? 16.828 11.141 5.191 1 98.31 85 GLN B CA 1
ATOM 1728 C C . GLN B 1 85 ? 15.633 10.969 4.258 1 98.31 85 GLN B C 1
ATOM 1730 O O . GLN B 1 85 ? 14.703 11.789 4.277 1 98.31 85 GLN B O 1
ATOM 1735 N N . PRO B 1 86 ? 15.711 9.961 3.395 1 98.5 86 PRO B N 1
ATOM 1736 C CA . PRO B 1 86 ? 14.531 9.641 2.58 1 98.5 86 PRO B CA 1
ATOM 1737 C C . PRO B 1 86 ? 13.383 9.07 3.404 1 98.5 86 PRO B C 1
ATOM 1739 O O . PRO B 1 86 ? 13.594 8.617 4.531 1 98.5 86 PRO B O 1
ATOM 1742 N N . PHE B 1 87 ? 12.234 9.219 2.918 1 98.38 87 PHE B N 1
ATOM 1743 C CA . PHE B 1 87 ? 11.062 8.633 3.557 1 98.38 87 PHE B CA 1
ATOM 1744 C C . PHE B 1 87 ? 10.117 8.039 2.516 1 98.38 87 PHE B C 1
ATOM 1746 O O . PHE B 1 87 ? 10.203 8.367 1.332 1 98.38 87 PHE B O 1
ATOM 1753 N N . GLU B 1 88 ? 9.32 7.125 2.912 1 98.5 88 GLU B N 1
ATOM 1754 C CA . GLU B 1 88 ? 8.148 6.641 2.188 1 98.5 88 GLU B CA 1
ATOM 1755 C C . GLU B 1 88 ? 6.906 6.668 3.07 1 98.5 88 GLU B C 1
ATOM 1757 O O . GLU B 1 88 ? 6.945 6.223 4.219 1 98.5 88 GLU B O 1
ATOM 1762 N N . VAL B 1 89 ? 5.891 7.238 2.568 1 98.69 89 VAL B N 1
ATOM 1763 C CA . VAL B 1 89 ? 4.59 7.242 3.229 1 98.69 89 VAL B CA 1
ATOM 1764 C C . VAL B 1 89 ? 3.562 6.531 2.352 1 98.69 89 VAL B C 1
ATOM 1766 O O . VAL B 1 89 ? 3.49 6.773 1.145 1 98.69 89 VAL B O 1
ATOM 1769 N N . LEU B 1 90 ? 2.857 5.59 2.893 1 98.81 90 LEU B N 1
ATOM 1770 C CA . LEU B 1 90 ? 1.621 5.105 2.289 1 98.81 90 LEU B CA 1
ATOM 1771 C C . LEU B 1 90 ? 0.405 5.707 2.986 1 98.81 90 LEU B C 1
ATOM 1773 O O . LEU B 1 90 ? 0.302 5.66 4.215 1 98.81 90 LEU B O 1
ATOM 1777 N N . ILE B 1 91 ? -0.409 6.395 2.283 1 98.88 91 ILE B N 1
ATOM 1778 C CA . ILE B 1 91 ? -1.754 6.715 2.748 1 98.88 91 ILE B CA 1
ATOM 1779 C C . ILE B 1 91 ? -2.75 5.703 2.182 1 98.88 91 ILE B C 1
ATOM 1781 O O . ILE B 1 91 ? -2.963 5.645 0.969 1 98.88 91 ILE B O 1
ATOM 1785 N N . ILE B 1 92 ? -3.318 4.91 3.057 1 98.75 92 ILE B N 1
ATOM 1786 C CA . ILE B 1 92 ? -4.215 3.836 2.646 1 98.75 92 ILE B CA 1
ATOM 1787 C C . ILE B 1 92 ? -5.656 4.207 2.994 1 98.75 92 ILE B C 1
ATOM 1789 O O . ILE B 1 92 ? -5.988 4.406 4.164 1 98.75 92 ILE B O 1
ATOM 1793 N N . ALA B 1 93 ? -6.461 4.324 1.985 1 98.69 93 ALA B N 1
ATOM 1794 C CA . ALA B 1 93 ? -7.883 4.586 2.211 1 98.69 93 ALA B CA 1
ATOM 1795 C C . ALA B 1 93 ? -8.625 3.305 2.564 1 98.69 93 ALA B C 1
ATOM 1797 O O . ALA B 1 93 ? -8.555 2.312 1.835 1 98.69 93 ALA B O 1
ATOM 1798 N N . SER B 1 94 ? -9.273 3.281 3.67 1 97.44 94 SER B N 1
ATOM 1799 C CA . SER B 1 94 ? -10.141 2.176 4.074 1 97.44 94 SER B CA 1
ATOM 1800 C C . SER B 1 94 ? -11.57 2.65 4.301 1 97.44 94 SER B C 1
ATOM 1802 O O . SER B 1 94 ? -11.883 3.818 4.07 1 97.44 94 SER B O 1
ATOM 1804 N N . ASP B 1 95 ? -12.445 1.683 4.68 1 95.31 95 ASP B N 1
ATOM 1805 C CA . ASP B 1 95 ? -13.852 2.014 4.887 1 95.31 95 ASP B CA 1
ATOM 1806 C C . ASP B 1 95 ? -14.023 2.955 6.074 1 95.31 95 ASP B C 1
ATOM 1808 O O . ASP B 1 95 ? -14.969 3.75 6.109 1 95.31 95 ASP B O 1
ATOM 1812 N N . ASP B 1 96 ? -13.078 2.852 6.965 1 96.5 96 ASP B N 1
ATOM 1813 C CA . ASP B 1 96 ? -13.344 3.588 8.195 1 96.5 96 ASP B CA 1
ATOM 1814 C C . ASP B 1 96 ? -12.359 4.742 8.375 1 96.5 96 ASP B C 1
ATOM 1816 O O . ASP B 1 96 ? -12.445 5.492 9.352 1 96.5 96 ASP B O 1
ATOM 1820 N N . GLY B 1 97 ? -11.414 4.895 7.488 1 98.38 97 GLY B N 1
ATOM 1821 C CA . GLY B 1 97 ? -10.469 5.996 7.629 1 98.38 97 GLY B CA 1
ATOM 1822 C C . GLY B 1 97 ? -9.258 5.863 6.723 1 98.38 97 GLY B C 1
ATOM 1823 O O . GLY B 1 97 ? -9.305 5.16 5.711 1 98.38 97 GLY B O 1
ATOM 1824 N N . PHE B 1 98 ? -8.25 6.672 7.027 1 98.69 98 PHE B N 1
ATOM 1825 C CA . PHE B 1 98 ? -6.949 6.629 6.367 1 98.69 98 PHE B CA 1
ATOM 1826 C C . PHE B 1 98 ? -5.887 6.055 7.297 1 98.69 98 PHE B C 1
ATOM 1828 O O . PHE B 1 98 ? -5.727 6.52 8.43 1 98.69 98 PHE B O 1
ATOM 1835 N N . LYS B 1 99 ? -5.258 5.023 6.812 1 98.62 99 LYS B N 1
ATOM 1836 C CA . LYS B 1 99 ? -4.07 4.555 7.523 1 98.62 99 LYS B CA 1
ATOM 1837 C C . LYS B 1 99 ? -2.807 5.199 6.965 1 98.62 99 LYS B C 1
ATOM 1839 O O . LYS B 1 99 ? -2.572 5.176 5.754 1 98.62 99 LYS B O 1
ATOM 1844 N N . ALA B 1 100 ? -2.084 5.852 7.793 1 98.81 100 ALA B N 1
ATOM 1845 C CA . ALA B 1 100 ? -0.766 6.359 7.418 1 98.81 100 ALA B CA 1
ATOM 1846 C C . ALA B 1 100 ? 0.333 5.383 7.828 1 98.81 100 ALA B C 1
ATOM 1848 O O . ALA B 1 100 ? 0.475 5.055 9.008 1 98.81 100 ALA B O 1
ATOM 1849 N N . VAL B 1 101 ? 1.016 4.93 6.84 1 98.62 101 VAL B N 1
ATOM 1850 C CA . VAL B 1 101 ? 2.133 4.02 7.074 1 98.62 101 VAL B CA 1
ATOM 1851 C C . VAL B 1 101 ? 3.447 4.711 6.715 1 98.62 101 VAL B C 1
ATOM 1853 O O . VAL B 1 101 ? 3.586 5.266 5.621 1 98.62 101 VAL B O 1
ATOM 1856 N N . VAL B 1 102 ? 4.332 4.781 7.605 1 98.12 102 VAL B N 1
ATOM 1857 C CA . VAL B 1 102 ? 5.66 5.332 7.359 1 98.12 102 VAL B CA 1
ATOM 1858 C C . VAL B 1 102 ? 6.707 4.223 7.48 1 98.12 102 VAL B C 1
ATOM 1860 O O . VAL B 1 102 ? 6.855 3.617 8.547 1 98.12 102 VAL B O 1
ATOM 1863 N N . GLY B 1 103 ? 7.352 3.98 6.371 1 95.06 103 GLY B N 1
ATOM 1864 C CA . GLY B 1 103 ? 8.203 2.803 6.332 1 95.06 103 GLY B CA 1
ATOM 1865 C C . GLY B 1 103 ? 7.426 1.503 6.449 1 95.06 103 GLY B C 1
ATOM 1866 O O . GLY B 1 103 ? 6.543 1.227 5.637 1 95.06 103 GLY B O 1
ATOM 1867 N N . ASP B 1 104 ? 7.742 0.744 7.523 1 94.5 104 ASP B N 1
ATOM 1868 C CA . ASP B 1 104 ? 7.125 -0.572 7.656 1 94.5 104 ASP B CA 1
ATOM 1869 C C . ASP B 1 104 ? 6.137 -0.603 8.82 1 94.5 104 ASP B C 1
ATOM 1871 O O . ASP B 1 104 ? 5.73 -1.677 9.266 1 94.5 104 ASP B O 1
ATOM 1875 N N . ALA B 1 105 ? 5.777 0.629 9.25 1 95.12 105 ALA B N 1
ATOM 1876 C CA . ALA B 1 105 ? 4.914 0.664 10.43 1 95.12 105 ALA B CA 1
ATOM 1877 C C . ALA B 1 105 ? 3.68 1.524 10.18 1 95.12 105 ALA B C 1
ATOM 1879 O O . ALA B 1 105 ? 3.785 2.629 9.641 1 95.12 105 ALA B O 1
ATOM 1880 N N . GLN B 1 106 ? 2.545 0.893 10.562 1 95.94 106 GLN B N 1
ATOM 1881 C CA . GLN B 1 106 ? 1.372 1.759 10.602 1 95.94 106 GLN B CA 1
ATOM 1882 C C . GLN B 1 106 ? 1.511 2.818 11.695 1 95.94 106 GLN B C 1
ATOM 1884 O O . GLN B 1 106 ? 1.614 2.49 12.875 1 95.94 106 GLN B O 1
ATOM 1889 N N . TYR B 1 107 ? 1.523 4.105 11.312 1 97.88 107 TYR B N 1
ATOM 1890 C CA . TYR B 1 107 ? 1.837 5.223 12.195 1 97.88 107 TYR B CA 1
ATOM 1891 C C . TYR B 1 107 ? 0.579 5.758 12.867 1 97.88 107 TYR B C 1
ATOM 1893 O O . TYR B 1 107 ? 0.577 6.023 14.07 1 97.88 107 TYR B O 1
ATOM 1901 N N . HIS B 1 108 ? -0.46 5.895 12.133 1 98.06 108 HIS B N 1
ATOM 1902 C CA . HIS B 1 108 ? -1.695 6.477 12.641 1 98.06 108 HIS B CA 1
ATOM 1903 C C . HIS B 1 108 ? -2.887 6.094 11.773 1 98.06 108 HIS B C 1
ATOM 1905 O O . HIS B 1 108 ? -2.734 5.871 10.57 1 98.06 108 HIS B O 1
ATOM 1911 N N . HIS B 1 109 ? -3.996 5.852 12.367 1 98.25 109 HIS B N 1
ATOM 1912 C CA . HIS B 1 109 ? -5.277 5.652 11.695 1 98.25 109 HIS B CA 1
ATOM 1913 C C . HIS B 1 109 ? -6.211 6.832 11.938 1 98.25 109 HIS B C 1
ATOM 1915 O O . HIS B 1 109 ? -6.676 7.047 13.055 1 98.25 109 HIS B O 1
ATOM 1921 N N . PHE B 1 110 ? -6.434 7.676 10.891 1 98.75 110 PHE B N 1
ATOM 1922 C CA . PHE B 1 110 ? -7.285 8.859 10.953 1 98.75 110 PHE B CA 1
ATOM 1923 C C . PHE B 1 110 ? -8.695 8.539 10.469 1 98.75 110 PHE B C 1
ATOM 1925 O O . PHE B 1 110 ? -8.922 8.375 9.266 1 98.75 110 PHE B O 1
ATOM 1932 N N . ARG B 1 111 ? -9.672 8.5 11.445 1 98.62 111 ARG B N 1
ATOM 1933 C CA . ARG B 1 111 ? -11.031 8.141 11.078 1 98.62 111 ARG B CA 1
ATOM 1934 C C . ARG B 1 111 ? -11.664 9.195 10.18 1 98.62 111 ARG B C 1
ATOM 1936 O O . ARG B 1 111 ? -11.406 10.391 10.352 1 98.62 111 ARG B O 1
ATOM 1943 N N . HIS B 1 112 ? -12.477 8.695 9.25 1 98.62 112 HIS B N 1
ATOM 1944 C CA . HIS B 1 112 ? -13.109 9.625 8.328 1 98.62 112 HIS B CA 1
ATOM 1945 C C . HIS B 1 112 ? -13.969 10.641 9.078 1 98.62 112 HIS B C 1
ATOM 1947 O O . HIS B 1 112 ? -14.883 10.266 9.812 1 98.62 112 HIS B O 1
ATOM 1953 N N . ARG B 1 113 ? -13.695 11.852 8.898 1 98.62 113 ARG B N 1
ATOM 1954 C CA . ARG B 1 113 ? -14.562 12.914 9.391 1 98.62 113 ARG B CA 1
ATOM 1955 C C . ARG B 1 113 ? -15.477 13.438 8.289 1 98.62 113 ARG B C 1
ATOM 1957 O O . ARG B 1 113 ? -16.578 13.922 8.562 1 98.62 113 ARG B O 1
ATOM 1964 N N . LEU B 1 114 ? -14.969 13.406 7.066 1 98.25 114 LEU B N 1
ATOM 1965 C CA . LEU B 1 114 ? -15.664 13.781 5.836 1 98.25 114 LEU B CA 1
ATOM 1966 C C . LEU B 1 114 ? -15.68 12.609 4.852 1 98.25 114 LEU B C 1
ATOM 1968 O O . LEU B 1 114 ? -14.812 11.734 4.902 1 98.25 114 LEU B O 1
ATOM 1972 N N . PRO B 1 115 ? -16.656 12.594 3.936 1 97.31 115 PRO B N 1
ATOM 1973 C CA . PRO B 1 115 ? -16.766 11.438 3.041 1 97.31 115 PRO B CA 1
ATOM 1974 C C . PRO B 1 115 ? -15.531 11.266 2.152 1 97.31 115 PRO B C 1
ATOM 1976 O O . PRO B 1 115 ? -15.141 12.203 1.443 1 97.31 115 PRO B O 1
ATOM 1979 N N . LEU B 1 116 ? -14.992 10.07 2.131 1 96.94 116 LEU B N 1
ATOM 1980 C CA . LEU B 1 116 ? -13.836 9.672 1.342 1 96.94 116 LEU B CA 1
ATOM 1981 C C . LEU B 1 116 ? -14.055 9.977 -0.137 1 96.94 116 LEU B C 1
ATOM 1983 O O . LEU B 1 116 ? -13.117 10.359 -0.842 1 96.94 116 LEU B O 1
ATOM 1987 N N . ALA B 1 117 ? -15.273 9.812 -0.583 1 95.88 117 ALA B N 1
ATOM 1988 C CA . ALA B 1 117 ? -15.617 9.906 -1.998 1 95.88 117 ALA B CA 1
ATOM 1989 C C . ALA B 1 117 ? -15.453 11.328 -2.518 1 95.88 117 ALA B C 1
ATOM 1991 O O . ALA B 1 117 ? -15.477 11.562 -3.729 1 95.88 117 ALA B O 1
ATOM 1992 N N . ARG B 1 118 ? -15.234 12.305 -1.651 1 97.56 118 ARG B N 1
ATOM 1993 C CA . ARG B 1 118 ? -15.141 13.711 -2.045 1 97.56 118 ARG B CA 1
ATOM 1994 C C . ARG B 1 118 ? -13.711 14.07 -2.441 1 97.56 118 ARG B C 1
ATOM 1996 O O . ARG B 1 118 ? -13.461 15.148 -2.982 1 97.56 118 ARG B O 1
ATOM 2003 N N . VAL B 1 119 ? -12.781 13.227 -2.25 1 98.56 119 VAL B N 1
ATOM 2004 C CA . VAL B 1 119 ? -11.383 13.508 -2.57 1 98.56 119 VAL B CA 1
ATOM 2005 C C . VAL B 1 119 ? -11.219 13.648 -4.082 1 98.56 119 VAL B C 1
ATOM 2007 O O . VAL B 1 119 ? -11.688 12.797 -4.844 1 98.56 119 VAL B O 1
ATOM 2010 N N . ARG B 1 120 ? -10.5 14.75 -4.516 1 98.44 120 ARG B N 1
ATOM 2011 C CA . ARG B 1 120 ? -10.305 14.969 -5.945 1 98.44 120 ARG B CA 1
ATOM 2012 C C . ARG B 1 120 ? -8.867 15.383 -6.242 1 98.44 120 ARG B C 1
ATOM 2014 O O . ARG B 1 120 ? -8.461 15.438 -7.402 1 98.44 120 ARG B O 1
ATOM 2021 N N . LEU B 1 121 ? -8.109 15.656 -5.246 1 98.44 121 LEU B N 1
ATOM 2022 C CA . LEU B 1 121 ? -6.781 16.219 -5.457 1 98.44 121 LEU B CA 1
ATOM 2023 C C . LEU B 1 121 ? -5.84 15.82 -4.324 1 98.44 121 LEU B C 1
ATOM 2025 O O . LEU B 1 121 ? -6.219 15.867 -3.152 1 98.44 121 LEU B O 1
ATOM 2029 N N . VAL B 1 122 ? -4.629 15.398 -4.66 1 98.62 122 VAL B N 1
ATOM 2030 C CA . VAL B 1 122 ? -3.543 15.242 -3.697 1 98.62 122 VAL B CA 1
ATOM 2031 C C . VAL B 1 122 ? -2.578 16.422 -3.809 1 98.62 122 VAL B C 1
ATOM 2033 O O . VAL B 1 122 ? -2.143 16.766 -4.91 1 98.62 122 VAL B O 1
ATOM 2036 N N . GLU B 1 123 ? -2.307 17.016 -2.713 1 98.38 123 GLU B N 1
ATOM 2037 C CA . GLU B 1 123 ? -1.347 18.125 -2.682 1 98.38 123 GLU B CA 1
ATOM 2038 C C . GLU B 1 123 ? -0.232 17.859 -1.675 1 98.38 123 GLU B C 1
ATOM 2040 O O . GLU B 1 123 ? -0.499 17.484 -0.528 1 98.38 123 GLU B O 1
ATOM 2045 N N . VAL B 1 124 ? 1.007 17.922 -2.088 1 98.44 124 VAL B N 1
ATOM 2046 C CA . VAL B 1 124 ? 2.166 17.781 -1.213 1 98.44 124 VAL B CA 1
ATOM 2047 C C . VAL B 1 124 ? 2.986 19.078 -1.239 1 98.44 124 VAL B C 1
ATOM 2049 O O . VAL B 1 124 ? 3.383 19.547 -2.311 1 98.44 124 VAL B O 1
ATOM 2052 N N . GLY B 1 125 ? 3.207 19.641 -0.076 1 97.69 125 GLY B N 1
ATOM 2053 C CA . GLY B 1 125 ? 3.936 20.891 -0.037 1 97.69 125 GLY B CA 1
ATOM 2054 C C . GLY B 1 125 ? 4.707 21.094 1.254 1 97.69 125 GLY B C 1
ATOM 2055 O O . GLY B 1 125 ? 4.75 20.203 2.104 1 97.69 125 GLY B O 1
ATOM 2056 N N . GLY B 1 126 ? 5.309 22.25 1.376 1 97.94 126 GLY B N 1
ATOM 2057 C CA . GLY B 1 126 ? 6.188 22.547 2.494 1 97.94 126 GLY B CA 1
ATOM 2058 C C . GLY B 1 126 ? 7.637 22.188 2.225 1 97.94 126 GLY B C 1
ATOM 2059 O O . GLY B 1 126 ? 8.109 22.297 1.092 1 97.94 126 GLY B O 1
ATOM 2060 N N . ASP B 1 127 ? 8.352 21.891 3.275 1 97.94 127 ASP B N 1
ATOM 2061 C CA . ASP B 1 127 ? 9.781 21.609 3.197 1 97.94 127 ASP B CA 1
ATOM 2062 C C . ASP B 1 127 ? 10.039 20.141 2.918 1 97.94 127 ASP B C 1
ATOM 2064 O O . ASP B 1 127 ? 10.422 19.391 3.818 1 97.94 127 ASP B O 1
ATOM 2068 N N . VAL B 1 128 ? 9.914 19.828 1.661 1 97.81 128 VAL B N 1
ATOM 2069 C CA . VAL B 1 128 ? 10.078 18.438 1.271 1 97.81 128 VAL B CA 1
ATOM 2070 C C . VAL B 1 128 ? 10.594 18.359 -0.166 1 97.81 128 VAL B C 1
ATOM 2072 O O . VAL B 1 128 ? 10.164 19.125 -1.025 1 97.81 128 VAL B O 1
ATOM 2075 N N . GLN B 1 129 ? 11.508 17.562 -0.367 1 97.69 129 GLN B N 1
ATOM 2076 C CA . GLN B 1 129 ? 11.922 17.203 -1.722 1 97.69 129 GLN B CA 1
ATOM 2077 C C . GLN B 1 129 ? 11.219 15.93 -2.195 1 97.69 129 GLN B C 1
ATOM 2079 O O . GLN B 1 129 ? 11.562 14.828 -1.757 1 97.69 129 GLN B O 1
ATOM 2084 N N . LEU B 1 130 ? 10.391 16.062 -3.207 1 97.62 130 LEU B N 1
ATOM 2085 C CA . LEU B 1 130 ? 9.531 14.961 -3.627 1 97.62 130 LEU B CA 1
ATOM 2086 C C . LEU B 1 130 ? 10.211 14.117 -4.699 1 97.62 130 LEU B C 1
ATOM 2088 O O . LEU B 1 130 ? 10.797 14.656 -5.641 1 97.62 130 LEU B O 1
ATOM 2092 N N . ASP B 1 131 ? 10.234 12.859 -4.48 1 97.88 131 ASP B N 1
ATOM 2093 C CA . ASP B 1 131 ? 10.727 11.922 -5.484 1 97.88 131 ASP B CA 1
ATOM 2094 C C . ASP B 1 131 ? 9.586 11.367 -6.332 1 97.88 131 ASP B C 1
ATOM 2096 O O . ASP B 1 131 ? 9.695 11.297 -7.559 1 97.88 131 ASP B O 1
ATOM 2100 N N . SER B 1 132 ? 8.523 10.922 -5.766 1 98.19 132 SER B N 1
ATOM 2101 C CA . SER B 1 132 ? 7.414 10.359 -6.527 1 98.19 132 SER B CA 1
ATOM 2102 C C . SER B 1 132 ? 6.113 10.406 -5.734 1 98.19 132 SER B C 1
ATOM 2104 O O . SER B 1 132 ? 6.129 10.367 -4.5 1 98.19 132 SER B O 1
ATOM 2106 N N . VAL B 1 133 ? 5.043 10.602 -6.402 1 98.19 133 VAL B N 1
ATOM 2107 C CA . VAL B 1 133 ? 3.676 10.422 -5.926 1 98.19 133 VAL B CA 1
ATOM 2108 C C . VAL B 1 133 ? 2.941 9.438 -6.836 1 98.19 133 VAL B C 1
ATOM 2110 O O . VAL B 1 133 ? 2.76 9.695 -8.023 1 98.19 133 VAL B O 1
ATOM 2113 N N . LYS B 1 134 ? 2.611 8.297 -6.262 1 98.12 134 LYS B N 1
ATOM 2114 C CA . LYS B 1 134 ? 1.904 7.273 -7.035 1 98.12 134 LYS B CA 1
ATOM 2115 C C . LYS B 1 134 ? 0.565 6.93 -6.391 1 98.12 134 LYS B C 1
ATOM 2117 O O . LYS B 1 134 ? 0.454 6.887 -5.16 1 98.12 134 LYS B O 1
ATOM 2122 N N . ILE B 1 135 ? -0.384 6.727 -7.207 1 97.81 135 ILE B N 1
ATOM 2123 C CA . ILE B 1 135 ? -1.719 6.355 -6.75 1 97.81 135 ILE B CA 1
ATOM 2124 C C . ILE B 1 135 ? -2.111 5.008 -7.352 1 97.81 135 ILE B C 1
ATOM 2126 O O . ILE B 1 135 ? -2.016 4.809 -8.562 1 97.81 135 ILE B O 1
ATOM 2130 N N . PHE B 1 136 ? -2.459 4.121 -6.379 1 96.69 136 PHE B N 1
ATOM 2131 C CA . PHE B 1 136 ? -2.844 2.789 -6.824 1 96.69 136 PHE B CA 1
ATOM 2132 C C . PHE B 1 136 ? -4.309 2.512 -6.508 1 96.69 136 PHE B C 1
ATOM 2134 O O . PHE B 1 136 ? -4.82 2.959 -5.477 1 96.69 136 PHE B O 1
#

Foldseek 3Di:
DPQFKDKDWAAQADDAFKKKKWKFAQAQPFAKKWKFFFLDDDPQTKTQWIWMAGPNVFWTWIWIGDPRDIDDIDTWDTGPHDHPDMWMWMFGDHPFATFIDIDHDGTDGGGGPDDRRSGTMIIIGGRIGTDDIDMD/DPQFKDKDWAAQADDAFKKKKWKFAQAQPFAKKWKFFFLDDDPQTKTQWIWMAGPNVFWIWIWIGDPRDIDDIDTWDTGPHDHGDMWMWMFGDHPFATFIDIDHDGTDGGGGPDDRRSGTMIIIGGRIGTDDIDMD

InterPro domains:
  IPR001079 Galectin, carbohydrate recognition domain [PF00337] (6-135)
  IPR001079 Galectin, carbohydrate recognition domain [PS51304] (6-136)
  IPR001079 Galectin, carbohydrate recognition domain [SM00276] (4-136)
  IPR001079 Galectin, carbohydrate recognition domain [SM00908] (10-135)
  IPR001079 Galectin, carbohydrate recognition domain [cd00070] (5-134)
  IPR013320 Concanavalin A-like lectin/glucanase domain superfamily [SSF49899] (4-134)
  IPR044156 Galectin-like [PTHR11346] (3-135)

Sequence (272 aa):
MSNVPHKTSLPEGIRPGTVLRIRGVVPPNASRFYINLLCGEEQGSDVILHFNPRLDTSEVVFNSLEQGSWGREERGPGVPFQRGQPFEVLIIASDDGFKAVVGDAQYHHFRHRLPLARVRLVEVGGDVQLDSVKIFMSNVPHKTSLPEGIRPGTVLRIRGVVPPNASRFYINLLCGEEQGSDVILHFNPRLDTSEVVFNSLEQGSWGREERGPGVPFQRGQPFEVLIIASDDGFKAVVGDAQYHHFRHRLPLARVRLVEVGGDVQLDSVKIF

Organism: Aotus nancymaae (NCBI:txid37293)

Secondary structure (DSSP, 8-state):
---SPEEEE-TT---TT-EEEEEEE--TT--BEEEEEES-SSTT--EEEEEEEETTTTEEEEEEEETTEE---EE-SS----TTSEEEEEEEE-SSEEEEEETTEEEEEEE-SS-GGG--EEEEEES-EEEEEEE-/---SPEEEE-TT---TT-EEEEEEE--TT--BEEEEEES-SSTT--EEEEEEEETTTTEEEEEEEETTEE---EE-SS----TTSEEEEEEEE-SSEEEEEETTEEEEEEE-SS-GGG--EEEEEES-EEEEEEE-

pLDDT: mean 96.68, std 5.83, range [49.91, 98.94]

Radius of gyration: 19.69 Å; Cα contacts (8 Å, |Δi|>4): 732; chains: 2; bounding box: 37×57×37 Å

Solvent-accessible surface area (backbone atoms only — not comparable to full-atom values): 14222 Å² total; per-residue (Å²): 125,81,85,64,56,47,73,46,81,28,92,88,33,52,52,42,27,28,35,36,39,40,32,31,31,30,41,73,83,41,43,39,30,37,41,33,34,17,50,44,87,54,87,76,44,36,25,61,36,34,42,32,46,26,61,74,76,54,33,26,40,36,36,33,30,53,89,81,39,70,57,75,76,41,71,47,87,50,55,98,68,50,66,64,35,73,52,44,37,36,45,27,28,28,86,65,25,35,36,35,24,50,74,91,38,82,58,43,75,51,63,61,84,50,71,65,67,50,32,26,25,41,36,40,35,62,40,57,46,79,70,47,79,43,78,81,125,81,83,65,57,48,75,46,82,28,92,88,35,50,52,44,28,28,34,35,42,39,31,29,32,30,40,73,81,40,42,40,32,38,43,34,33,17,50,43,88,54,87,76,44,38,25,61,35,34,40,32,47,27,60,73,78,54,33,27,40,37,35,32,31,55,91,82,38,72,58,74,75,41,69,45,86,50,55,100,72,51,66,66,34,72,51,45,37,37,43,28,28,29,86,65,24,36,38,34,24,50,73,91,38,81,58,43,76,49,62,62,84,51,72,64,67,50,32,26,25,41,37,41,36,62,40,57,46,78,70,48,79,43,80,82

Nearest PDB structures (foldseek):
  7n8g-assembly1_B  TM=1.001E+00  e=4.675E-23  Homo sapiens
  7rdg-assembly2_B  TM=9.869E-01  e=1.973E-23  Homo sapiens
  7n57-assembly1_B  TM=9.923E-01  e=4.675E-23  Homo sapiens
  7n8d-assembly1_B  TM=9.864E-01  e=3.628E-23  Homo sapiens
  7tkx-assembly1_A  TM=9.876E-01  e=4.675E-23  Homo sapiens